Protein AF-A0A830BYK0-F1 (afdb_monomer)

Structure (mmCIF, N/CA/C/O backbone):
data_AF-A0A830BYK0-F1
#
_entry.id   AF-A0A830BYK0-F1
#
loop_
_atom_site.group_PDB
_atom_site.id
_atom_site.type_symbol
_atom_site.label_atom_id
_atom_site.label_alt_id
_atom_site.label_comp_id
_atom_site.label_asym_id
_atom_site.label_entity_id
_atom_site.label_seq_id
_atom_site.pdbx_PDB_ins_code
_atom_site.Cartn_x
_atom_site.Cartn_y
_atom_site.Cartn_z
_atom_site.occupancy
_atom_site.B_iso_or_equiv
_atom_site.auth_seq_id
_atom_site.auth_comp_id
_atom_site.auth_asym_id
_atom_site.auth_atom_id
_atom_site.pdbx_PDB_model_num
ATOM 1 N N . MET A 1 1 ? 17.619 -19.691 3.955 1.00 65.94 1 MET A N 1
ATOM 2 C CA . MET A 1 1 ? 16.401 -18.859 3.915 1.00 65.94 1 MET A CA 1
ATOM 3 C C . MET A 1 1 ? 15.252 -19.774 3.534 1.00 65.94 1 MET A C 1
ATOM 5 O O . MET A 1 1 ? 15.306 -20.349 2.455 1.00 65.94 1 MET A O 1
ATOM 9 N N . HIS A 1 2 ? 14.310 -20.009 4.447 1.00 82.69 2 HIS A N 1
ATOM 10 C CA . HIS A 1 2 ? 13.092 -20.770 4.160 1.00 82.69 2 HIS A CA 1
ATOM 11 C C . HIS A 1 2 ? 12.061 -19.815 3.551 1.00 82.69 2 HIS A C 1
ATOM 13 O O . HIS A 1 2 ? 11.886 -18.712 4.069 1.00 82.69 2 HIS A O 1
ATOM 19 N N . LEU A 1 3 ? 11.445 -20.199 2.437 1.00 88.25 3 LEU A N 1
ATOM 20 C CA . LEU A 1 3 ? 10.372 -19.433 1.811 1.00 88.25 3 LEU A CA 1
ATOM 21 C C . LEU A 1 3 ? 9.078 -20.215 1.990 1.00 88.25 3 LEU A C 1
ATOM 23 O O . LEU A 1 3 ? 9.056 -21.416 1.713 1.00 88.25 3 LEU A O 1
ATOM 27 N N . ASP A 1 4 ? 8.023 -19.528 2.413 1.00 87.94 4 ASP A N 1
ATOM 28 C CA . ASP A 1 4 ? 6.710 -20.144 2.610 1.00 87.94 4 ASP A CA 1
ATOM 29 C C . ASP A 1 4 ? 5.999 -20.350 1.260 1.00 87.94 4 ASP A C 1
ATOM 31 O O . ASP A 1 4 ? 5.155 -21.233 1.106 1.00 87.94 4 ASP A O 1
ATOM 35 N N . GLU A 1 5 ? 6.379 -19.555 0.255 1.00 90.88 5 GLU A N 1
ATOM 36 C CA . GLU A 1 5 ? 5.832 -19.566 -1.101 1.00 90.88 5 GLU A CA 1
ATOM 37 C C . GLU A 1 5 ? 6.938 -19.337 -2.153 1.00 90.88 5 GLU A C 1
ATOM 39 O O . GLU A 1 5 ? 7.991 -18.773 -1.838 1.00 90.88 5 GLU A O 1
ATOM 44 N N . PRO A 1 6 ? 6.730 -19.739 -3.424 1.00 94.19 6 PRO A N 1
ATOM 45 C CA . PRO A 1 6 ? 7.635 -19.379 -4.513 1.00 94.19 6 PRO A CA 1
ATOM 46 C C . PRO A 1 6 ? 7.760 -17.860 -4.676 1.00 94.19 6 PRO A C 1
ATOM 48 O O . PRO A 1 6 ? 6.783 -17.127 -4.518 1.00 94.19 6 PRO A O 1
ATOM 51 N N . MET A 1 7 ? 8.948 -17.390 -5.064 1.00 95.94 7 MET A N 1
ATOM 52 C CA . MET A 1 7 ? 9.149 -15.977 -5.382 1.00 95.94 7 MET A CA 1
ATOM 53 C C . MET A 1 7 ? 8.275 -15.525 -6.547 1.00 95.94 7 MET A C 1
ATOM 55 O O . MET A 1 7 ? 8.182 -16.183 -7.585 1.00 95.94 7 MET A O 1
ATOM 59 N N . GLN A 1 8 ? 7.677 -14.356 -6.364 1.00 97.75 8 GLN A N 1
ATOM 60 C CA . GLN A 1 8 ? 7.047 -13.579 -7.416 1.00 97.75 8 GLN A CA 1
ATOM 61 C C . GLN A 1 8 ? 7.990 -12.466 -7.856 1.00 97.75 8 GLN A C 1
ATOM 63 O O . GLN A 1 8 ? 8.814 -12.005 -7.067 1.00 97.75 8 GLN A O 1
ATOM 68 N N . TYR A 1 9 ? 7.856 -12.021 -9.104 1.00 97.50 9 TYR A N 1
ATOM 69 C CA . TYR A 1 9 ? 8.780 -11.066 -9.704 1.00 97.50 9 TYR A CA 1
ATOM 70 C C . TYR A 1 9 ? 8.049 -9.926 -10.404 1.00 97.50 9 TYR A C 1
ATOM 72 O O . TYR A 1 9 ? 7.080 -10.148 -11.123 1.00 97.50 9 TYR A O 1
ATOM 80 N N . THR A 1 10 ? 8.567 -8.713 -10.250 1.00 97.44 10 THR A N 1
ATOM 81 C CA . THR A 1 10 ? 8.168 -7.534 -11.029 1.00 97.44 10 THR A CA 1
ATOM 82 C C . THR A 1 10 ? 9.399 -6.868 -11.629 1.00 97.44 10 THR A C 1
ATOM 84 O O . THR A 1 10 ? 10.502 -6.989 -11.098 1.00 97.44 10 THR A O 1
ATOM 87 N N . GLY A 1 11 ? 9.220 -6.128 -12.723 1.00 95.31 11 GLY A N 1
ATOM 88 C CA . GLY A 1 11 ? 10.279 -5.278 -13.261 1.00 95.31 11 GLY A CA 1
ATOM 89 C C . GLY A 1 11 ? 10.660 -4.170 -12.274 1.00 95.31 11 GLY A C 1
ATOM 90 O O . GLY A 1 11 ? 9.781 -3.492 -11.735 1.00 95.31 11 GLY A O 1
ATOM 91 N N . LEU A 1 12 ? 11.963 -3.983 -12.063 1.00 93.19 12 LEU A N 1
ATOM 92 C CA . LEU A 1 12 ? 12.526 -2.790 -11.438 1.00 93.19 12 LEU A CA 1
ATOM 93 C C . LEU A 1 12 ? 12.640 -1.689 -12.484 1.00 93.19 12 LEU A C 1
ATOM 95 O O . LEU A 1 12 ? 13.123 -1.915 -13.592 1.00 93.19 12 LEU A O 1
ATOM 99 N N . ILE A 1 13 ? 12.242 -0.480 -12.108 1.00 89.75 13 ILE A N 1
ATOM 100 C CA . ILE A 1 13 ? 12.380 0.713 -12.936 1.00 89.75 13 ILE A CA 1
ATOM 101 C C . ILE A 1 13 ? 13.720 1.377 -12.598 1.00 89.75 13 ILE A C 1
ATOM 103 O O . ILE A 1 13 ? 13.861 1.942 -11.507 1.00 89.75 13 ILE A O 1
ATOM 107 N N . PRO A 1 14 ? 14.723 1.325 -13.497 1.00 73.00 14 PRO A N 1
ATOM 108 C CA . PRO A 1 14 ? 16.030 1.904 -13.231 1.00 73.00 14 PRO A CA 1
ATOM 109 C C . PRO A 1 14 ? 15.912 3.423 -13.153 1.00 73.00 14 PRO A C 1
ATOM 111 O O . PRO A 1 14 ? 15.368 4.062 -14.056 1.00 73.00 14 PRO A O 1
ATOM 114 N N . ARG A 1 15 ? 16.459 4.021 -12.095 1.00 71.75 15 ARG A N 1
ATOM 115 C CA . ARG A 1 15 ? 16.527 5.476 -11.957 1.00 71.75 15 ARG A CA 1
ATOM 116 C C . ARG A 1 15 ? 17.940 6.003 -12.135 1.00 71.75 15 ARG A C 1
ATOM 118 O O . ARG A 1 15 ? 18.912 5.359 -11.754 1.00 71.75 15 ARG A O 1
ATOM 125 N N . VAL A 1 16 ? 18.033 7.211 -12.694 1.00 60.19 16 VAL A N 1
ATOM 126 C CA . VAL A 1 16 ? 19.302 7.900 -12.990 1.00 60.19 16 VAL A CA 1
ATOM 127 C C . VAL A 1 16 ? 20.134 8.134 -11.723 1.00 60.19 16 VAL A C 1
ATOM 129 O O . VAL A 1 16 ? 21.356 8.053 -11.776 1.00 60.19 16 VAL A O 1
ATOM 132 N N . ASP A 1 17 ? 19.486 8.370 -10.580 1.00 63.94 17 ASP A N 1
ATOM 133 C CA . ASP A 1 17 ? 20.141 8.550 -9.279 1.00 63.94 17 ASP A CA 1
ATOM 134 C C . ASP A 1 17 ? 20.415 7.230 -8.535 1.00 63.94 17 ASP A C 1
ATOM 136 O O . ASP A 1 17 ? 21.185 7.243 -7.581 1.00 63.94 17 ASP A O 1
ATOM 140 N N . LYS A 1 18 ? 19.835 6.095 -8.967 1.00 65.50 18 LYS A N 1
ATOM 141 C CA . LYS A 1 18 ? 19.964 4.747 -8.363 1.00 65.50 18 LYS A CA 1
ATOM 142 C C . LYS A 1 18 ? 19.720 4.674 -6.845 1.00 65.50 18 LYS A C 1
ATOM 144 O O . LYS A 1 18 ? 20.100 3.695 -6.213 1.00 65.50 18 LYS A O 1
ATOM 149 N N . GLN A 1 19 ? 19.097 5.690 -6.251 1.00 71.81 19 GLN A N 1
ATOM 150 C CA . GLN A 1 19 ? 18.882 5.757 -4.801 1.00 71.81 19 GLN A CA 1
ATOM 151 C C . GLN A 1 19 ? 17.664 4.955 -4.342 1.00 71.81 19 GLN A C 1
ATOM 153 O O . GLN A 1 19 ? 17.577 4.602 -3.172 1.00 71.81 19 GLN A O 1
ATOM 158 N N . TYR A 1 20 ? 16.738 4.664 -5.257 1.00 81.19 20 TYR A N 1
ATOM 159 C CA . TYR A 1 20 ? 15.470 4.024 -4.940 1.00 81.19 20 TYR A CA 1
ATOM 160 C C . TYR A 1 20 ? 15.155 2.904 -5.927 1.00 81.19 20 TYR A C 1
ATOM 162 O O . TYR A 1 20 ? 15.458 3.007 -7.119 1.00 81.19 20 TYR A O 1
ATOM 170 N N . TYR A 1 21 ? 14.489 1.863 -5.431 1.00 90.06 21 TYR A N 1
ATOM 171 C CA . TYR A 1 21 ? 14.050 0.719 -6.225 1.00 90.06 21 TYR A CA 1
ATOM 172 C C . TYR A 1 21 ? 12.612 0.943 -6.686 1.00 90.06 21 TYR A C 1
ATOM 174 O O . TYR A 1 21 ? 11.663 0.745 -5.927 1.00 90.06 21 TYR A O 1
ATOM 182 N N . GLY A 1 22 ? 12.465 1.452 -7.910 1.00 93.69 22 GLY A N 1
ATOM 183 C CA . GLY A 1 22 ? 11.167 1.782 -8.491 1.00 93.69 22 GLY A CA 1
ATOM 184 C C . GLY A 1 22 ? 10.408 0.543 -8.956 1.00 93.69 22 GLY A C 1
ATOM 185 O O . GLY A 1 22 ? 10.988 -0.341 -9.581 1.00 93.69 22 GLY A O 1
ATOM 186 N N . VAL A 1 23 ? 9.106 0.515 -8.700 1.00 95.19 23 VAL A N 1
ATOM 187 C CA . VAL A 1 23 ? 8.150 -0.473 -9.207 1.00 95.19 23 VAL A CA 1
ATOM 188 C C . VAL A 1 23 ? 6.875 0.231 -9.674 1.00 95.19 23 VAL A C 1
ATOM 190 O O . VAL A 1 23 ? 6.553 1.333 -9.226 1.00 95.19 23 VAL A O 1
ATOM 193 N N . ASN A 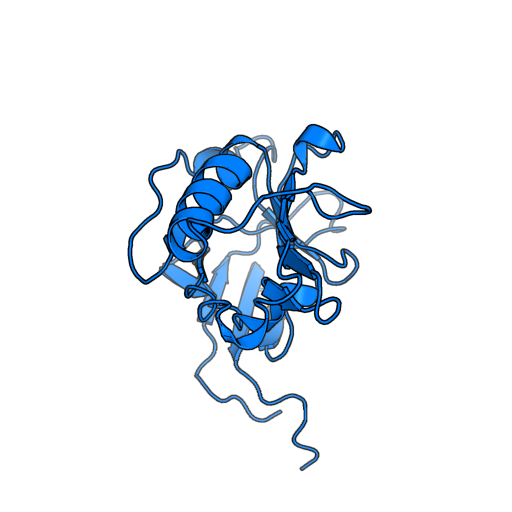1 24 ? 6.131 -0.422 -10.563 1.00 95.69 24 ASN A N 1
ATOM 194 C CA . ASN A 1 24 ? 4.807 0.025 -10.992 1.00 95.69 24 ASN A CA 1
ATOM 195 C C . ASN A 1 24 ? 3.735 -0.803 -10.283 1.00 95.69 24 ASN A C 1
ATOM 197 O O . ASN A 1 24 ? 3.806 -2.032 -10.312 1.00 95.69 24 ASN A O 1
ATOM 201 N N . ILE A 1 25 ? 2.736 -0.144 -9.692 1.00 97.38 25 ILE A N 1
ATOM 202 C CA . ILE A 1 25 ? 1.559 -0.802 -9.103 1.00 97.38 25 ILE A CA 1
ATOM 203 C C . ILE A 1 25 ? 0.372 -0.600 -10.047 1.00 97.38 25 ILE A C 1
ATOM 205 O O . ILE A 1 25 ? -0.068 0.523 -10.267 1.00 97.38 25 ILE A O 1
ATOM 209 N N . THR A 1 26 ? -0.172 -1.695 -10.570 1.00 97.19 26 THR A N 1
ATOM 210 C CA . THR A 1 26 ? -1.256 -1.733 -11.571 1.00 97.19 26 THR A CA 1
ATOM 211 C C . THR A 1 26 ? -2.624 -2.062 -10.959 1.00 97.19 26 THR A C 1
ATOM 213 O O . THR A 1 26 ? -3.666 -2.065 -11.631 1.00 97.19 26 THR A O 1
ATOM 216 N N . GLY A 1 27 ? -2.667 -2.332 -9.654 1.00 97.88 27 GLY A N 1
ATOM 217 C CA . GLY A 1 27 ? -3.913 -2.536 -8.931 1.00 97.88 27 GLY A CA 1
ATOM 218 C C . GLY A 1 27 ? -3.719 -2.662 -7.430 1.00 97.88 27 GLY A C 1
ATOM 219 O O . GLY A 1 27 ? -2.647 -3.020 -6.954 1.00 97.88 27 GLY A O 1
ATOM 220 N N . VAL A 1 28 ? -4.789 -2.393 -6.687 1.00 98.56 28 VAL A N 1
ATOM 221 C CA . VAL A 1 28 ? -4.862 -2.651 -5.248 1.00 98.56 28 VAL A CA 1
ATOM 222 C C . VAL A 1 28 ? -6.180 -3.343 -4.940 1.00 98.56 28 VAL A C 1
ATOM 224 O O . VAL A 1 28 ? -7.208 -3.013 -5.533 1.00 98.56 28 VAL A O 1
ATOM 227 N N . TYR A 1 29 ? -6.143 -4.323 -4.043 1.00 98.69 29 TYR A N 1
ATOM 228 C CA . TYR A 1 29 ? -7.312 -5.071 -3.597 1.00 98.69 29 TYR A CA 1
ATOM 229 C C . TYR A 1 29 ? -7.449 -4.966 -2.082 1.00 98.69 29 TYR A C 1
ATOM 231 O O . TYR A 1 29 ? -6.459 -5.047 -1.357 1.00 98.69 29 TYR A O 1
ATOM 239 N N . VAL A 1 30 ? -8.688 -4.822 -1.617 1.00 98.56 30 VAL A N 1
ATOM 240 C CA . VAL A 1 30 ? -9.058 -4.888 -0.200 1.00 98.56 30 VAL A CA 1
ATOM 241 C C . VAL A 1 30 ? -10.122 -5.973 -0.046 1.00 98.56 30 VAL A C 1
ATOM 243 O O . VAL A 1 30 ? -11.148 -5.933 -0.722 1.00 98.56 30 VAL A O 1
ATOM 246 N N . ASN A 1 31 ? -9.860 -6.983 0.791 1.00 96.81 31 ASN A N 1
ATOM 247 C CA . ASN A 1 31 ? -10.695 -8.187 0.938 1.00 96.81 31 ASN A CA 1
ATOM 248 C C . ASN A 1 31 ? -11.070 -8.838 -0.409 1.00 96.81 31 ASN A C 1
ATOM 250 O O . ASN A 1 31 ? -12.218 -9.208 -0.646 1.00 96.81 31 ASN A O 1
ATOM 254 N N . GLY A 1 32 ? -10.102 -8.939 -1.325 1.00 97.44 32 GLY A N 1
ATOM 255 C CA . GLY A 1 32 ? -10.304 -9.534 -2.651 1.00 97.44 32 GLY A CA 1
ATOM 256 C C . GLY A 1 32 ? -11.112 -8.676 -3.633 1.00 97.44 32 GLY A C 1
ATOM 257 O O . GLY A 1 32 ? -11.264 -9.066 -4.787 1.00 97.44 32 GLY A O 1
ATOM 258 N N . THR A 1 33 ? -11.582 -7.493 -3.228 1.00 98.31 33 THR A N 1
ATOM 259 C CA . THR A 1 33 ? -12.263 -6.540 -4.1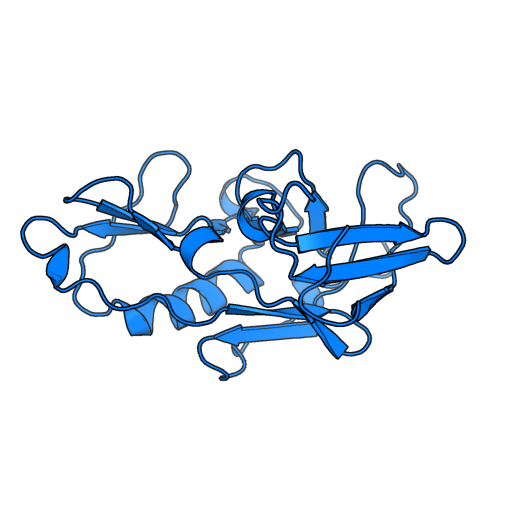16 1.00 98.31 33 THR A CA 1
ATOM 260 C C . THR A 1 33 ? -11.263 -5.519 -4.637 1.00 98.31 33 THR A C 1
ATOM 262 O O . THR A 1 33 ? -10.540 -4.906 -3.851 1.00 98.31 33 THR A O 1
ATOM 265 N N . ARG A 1 34 ? -11.208 -5.326 -5.960 1.00 98.25 34 ARG A N 1
ATOM 266 C CA . ARG A 1 34 ? -10.340 -4.310 -6.569 1.00 98.25 34 ARG A CA 1
ATOM 267 C C . ARG A 1 34 ? -10.817 -2.921 -6.149 1.00 98.25 34 ARG A C 1
ATOM 269 O O . ARG A 1 34 ? -11.992 -2.601 -6.304 1.00 98.25 34 ARG A O 1
ATOM 276 N N . VAL A 1 35 ? -9.903 -2.107 -5.637 1.00 98.38 35 VAL A N 1
ATOM 277 C CA . VAL A 1 35 ? -10.166 -0.708 -5.300 1.00 98.38 35 VAL A CA 1
ATOM 278 C C . VAL A 1 35 ? -10.318 0.088 -6.597 1.00 98.38 35 VAL A C 1
ATOM 280 O O . VAL A 1 35 ? -9.466 -0.003 -7.483 1.00 98.38 35 VAL A O 1
ATOM 283 N N . ASP A 1 36 ? -11.402 0.854 -6.714 1.00 96.50 36 ASP A N 1
ATOM 284 C CA . ASP A 1 36 ? -11.641 1.730 -7.862 1.00 96.50 36 ASP A CA 1
ATOM 285 C C . ASP A 1 36 ? -10.789 3.003 -7.746 1.00 96.50 36 ASP A C 1
ATOM 287 O O . ASP A 1 36 ? -11.032 3.857 -6.890 1.00 96.50 36 ASP A O 1
ATOM 291 N N . MET A 1 37 ? -9.733 3.087 -8.559 1.00 94.81 37 MET A N 1
ATOM 292 C CA . MET A 1 37 ? -8.814 4.224 -8.616 1.00 94.81 37 MET A CA 1
ATOM 293 C C . MET A 1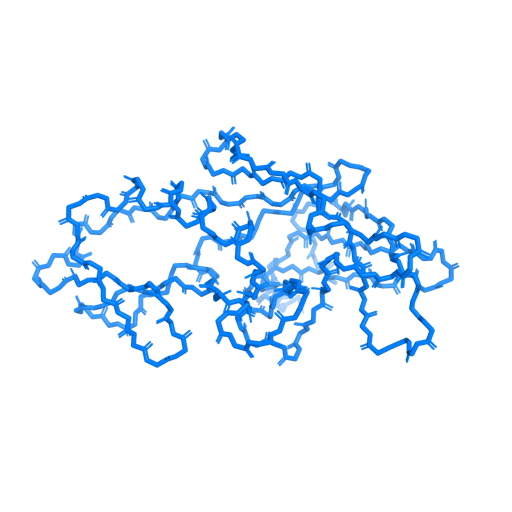 37 ? -8.027 4.252 -9.932 1.00 94.81 37 MET A C 1
ATOM 295 O O . MET A 1 37 ? -7.819 3.215 -10.567 1.00 94.81 37 MET A O 1
ATOM 299 N N . ASP A 1 38 ? -7.530 5.434 -10.309 1.00 92.44 38 ASP A N 1
ATOM 300 C CA . ASP A 1 38 ? -6.578 5.583 -11.414 1.00 92.44 38 ASP A CA 1
ATOM 301 C C . ASP A 1 38 ? -5.160 5.221 -10.943 1.00 92.44 38 ASP A C 1
ATOM 303 O O . ASP A 1 38 ? -4.536 5.949 -10.165 1.00 92.44 38 ASP A O 1
ATOM 307 N N . THR A 1 39 ? -4.642 4.086 -11.416 1.00 93.06 39 THR A N 1
ATOM 308 C CA . THR A 1 39 ? -3.317 3.576 -11.032 1.00 93.06 39 THR A CA 1
ATOM 309 C C . THR A 1 39 ? -2.169 4.329 -11.681 1.00 93.06 39 THR A C 1
ATOM 311 O O . THR A 1 39 ? -1.038 4.163 -11.240 1.00 93.06 39 THR A O 1
ATOM 314 N N . LYS A 1 40 ? -2.426 5.232 -12.640 1.00 92.75 40 LYS A N 1
ATOM 315 C CA . LYS A 1 40 ? -1.370 6.015 -13.304 1.00 92.75 40 LYS A CA 1
ATOM 316 C C . LYS A 1 40 ? -0.478 6.778 -12.330 1.00 92.75 40 LYS A C 1
ATOM 318 O O . LYS A 1 40 ? 0.699 6.963 -12.602 1.00 92.75 40 LYS A O 1
ATOM 323 N N . ALA A 1 41 ? -1.014 7.216 -11.189 1.00 90.00 41 ALA A N 1
ATOM 324 C CA . ALA A 1 41 ? -0.226 7.904 -10.165 1.00 90.00 41 ALA A CA 1
ATOM 325 C C . ALA A 1 41 ? 0.775 6.981 -9.435 1.00 90.00 41 ALA A C 1
ATOM 327 O O . ALA A 1 41 ? 1.695 7.474 -8.784 1.00 90.00 41 ALA A O 1
ATOM 328 N N . LEU A 1 42 ? 0.594 5.661 -9.538 1.00 94.94 42 LEU A N 1
ATOM 329 C CA . LEU A 1 42 ? 1.459 4.613 -8.989 1.00 94.94 42 LEU A CA 1
ATOM 330 C C . LEU A 1 42 ? 2.337 3.942 -10.056 1.00 94.94 42 LEU A C 1
ATOM 332 O O . LEU A 1 42 ? 3.014 2.951 -9.771 1.00 94.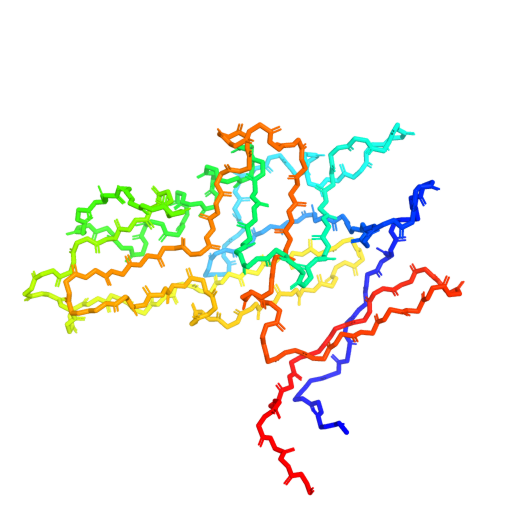94 42 LEU A O 1
ATOM 336 N N . GLU A 1 43 ? 2.338 4.478 -11.273 1.00 93.94 43 GLU A N 1
ATOM 337 C CA . GLU A 1 43 ? 3.153 4.018 -12.391 1.00 93.94 43 GLU A CA 1
ATOM 338 C C . GLU A 1 43 ? 4.109 5.140 -12.804 1.00 93.94 43 GLU A C 1
ATOM 340 O O . GLU A 1 43 ? 3.754 6.321 -12.762 1.00 93.94 43 GLU A O 1
ATOM 345 N N . PHE A 1 44 ? 5.344 4.792 -13.158 1.00 91.06 44 PHE A N 1
ATOM 346 C CA . PHE A 1 44 ? 6.303 5.772 -13.655 1.00 91.06 44 PHE A CA 1
ATOM 347 C C . PHE A 1 44 ? 5.946 6.196 -15.082 1.00 91.06 44 PHE A C 1
ATOM 349 O O . PHE A 1 44 ? 5.809 5.358 -15.976 1.00 91.06 44 PHE A O 1
ATOM 356 N N . ASP A 1 45 ? 5.842 7.506 -15.310 1.00 88.00 45 ASP A N 1
ATOM 357 C CA . ASP A 1 45 ? 5.723 8.064 -16.656 1.00 88.00 45 ASP A CA 1
ATOM 358 C C . ASP A 1 45 ? 7.077 8.077 -17.397 1.00 88.00 45 ASP A C 1
ATOM 360 O O . ASP A 1 45 ? 8.138 7.784 -16.839 1.00 88.00 45 ASP A O 1
ATOM 364 N N . SER A 1 46 ? 7.068 8.470 -18.674 1.00 85.56 46 SER A N 1
ATOM 365 C CA . SER A 1 46 ? 8.284 8.557 -19.501 1.00 85.56 46 SER A CA 1
ATOM 366 C C . SER A 1 46 ? 9.316 9.584 -19.015 1.00 85.56 46 SER A C 1
ATOM 368 O O . SER A 1 46 ? 10.447 9.594 -19.499 1.00 85.56 46 SER A O 1
ATOM 370 N N . LYS A 1 47 ? 8.942 10.456 -18.074 1.00 84.38 47 LYS A N 1
ATOM 371 C CA . LYS A 1 47 ? 9.812 11.447 -17.431 1.00 84.38 47 LYS A CA 1
ATOM 372 C C . LYS A 1 47 ? 10.265 10.993 -16.036 1.00 84.38 47 LYS A C 1
ATOM 374 O O . LYS A 1 47 ? 10.989 11.737 -15.378 1.00 84.38 47 LYS A O 1
ATOM 379 N N . GLY A 1 48 ? 9.860 9.802 -15.587 1.00 82.56 48 GLY A N 1
ATOM 380 C CA . GLY A 1 48 ? 10.173 9.257 -14.268 1.00 82.56 48 GLY A CA 1
ATOM 381 C C . GLY A 1 48 ? 9.358 9.865 -13.122 1.00 82.56 48 GLY A C 1
ATOM 382 O O . GLY A 1 48 ? 9.774 9.751 -11.969 1.00 82.56 48 GLY A O 1
ATOM 383 N N . ASN A 1 49 ? 8.227 10.521 -13.405 1.00 84.44 49 ASN A N 1
ATOM 384 C CA . ASN A 1 49 ? 7.295 10.980 -12.371 1.00 84.44 49 ASN A CA 1
ATOM 385 C C . ASN A 1 49 ? 6.319 9.868 -11.981 1.00 84.44 49 ASN A C 1
ATOM 387 O O . ASN A 1 49 ? 6.023 8.992 -12.787 1.00 84.44 49 ASN A O 1
ATOM 391 N N . GLY A 1 50 ? 5.751 9.970 -10.779 1.00 86.69 50 GLY A N 1
ATOM 392 C CA . GLY A 1 50 ? 4.797 8.991 -10.262 1.00 86.69 50 GLY A CA 1
ATOM 393 C C . GLY A 1 50 ? 5.506 7.766 -9.698 1.00 86.69 50 GLY A C 1
ATOM 394 O O . GLY A 1 50 ? 6.555 7.897 -9.061 1.00 86.69 50 GLY A O 1
ATOM 395 N N . GLY A 1 51 ? 4.915 6.597 -9.932 1.00 87.50 51 GLY A N 1
ATOM 396 C CA . GLY A 1 51 ? 5.461 5.321 -9.491 1.00 87.50 51 GLY A CA 1
ATOM 397 C C . GLY A 1 51 ? 5.381 5.069 -7.986 1.00 87.50 51 GLY A C 1
ATOM 398 O O . GLY A 1 51 ? 4.876 5.875 -7.190 1.00 87.50 51 GLY A O 1
ATOM 399 N N . ALA A 1 52 ? 5.914 3.915 -7.599 1.00 94.62 52 ALA A N 1
ATOM 400 C CA . ALA A 1 52 ? 6.155 3.559 -6.213 1.00 94.62 52 ALA A CA 1
ATOM 401 C C . ALA A 1 52 ? 7.601 3.095 -6.021 1.00 94.62 52 ALA A C 1
ATOM 403 O O . ALA A 1 52 ? 8.203 2.506 -6.917 1.00 94.62 52 ALA A O 1
ATOM 404 N N . PHE A 1 53 ? 8.155 3.341 -4.841 1.00 94.69 53 PHE A N 1
ATOM 405 C CA . PHE A 1 53 ? 9.458 2.821 -4.440 1.00 94.69 53 PHE A CA 1
ATOM 406 C C . PHE A 1 53 ? 9.309 1.749 -3.369 1.00 94.69 53 PHE A C 1
ATOM 408 O O . PHE A 1 53 ? 8.422 1.840 -2.524 1.00 94.69 53 PHE A O 1
ATOM 415 N N . VAL A 1 54 ? 10.192 0.758 -3.372 1.00 94.81 54 VAL A N 1
ATOM 416 C CA . VAL A 1 54 ? 10.379 -0.144 -2.231 1.00 94.81 54 VAL A CA 1
ATOM 417 C C . VAL A 1 54 ? 11.567 0.372 -1.429 1.00 94.81 54 VAL A C 1
ATOM 419 O O . VAL A 1 54 ? 12.678 0.452 -1.952 1.00 94.81 54 VAL A O 1
ATOM 422 N N . ASP A 1 55 ? 11.320 0.779 -0.185 1.00 93.38 55 ASP A N 1
ATOM 423 C CA . ASP A 1 55 ? 12.314 1.454 0.654 1.00 93.38 55 ASP A CA 1
ATOM 424 C C . ASP A 1 55 ? 12.213 0.974 2.105 1.00 93.38 55 ASP A C 1
ATOM 426 O O . ASP A 1 55 ? 11.252 1.270 2.816 1.00 93.38 55 ASP A O 1
ATOM 430 N N . SER A 1 56 ? 13.211 0.214 2.554 1.00 90.81 56 SER A N 1
ATOM 431 C CA . SER A 1 56 ? 13.304 -0.258 3.938 1.00 90.81 56 SER A CA 1
ATOM 432 C C . SER A 1 56 ? 13.707 0.843 4.931 1.00 90.81 56 SER A C 1
ATOM 434 O O . SER A 1 56 ? 13.631 0.629 6.139 1.00 90.81 56 SER A O 1
ATOM 436 N N . GLY A 1 57 ? 14.160 2.009 4.453 1.00 91.31 57 GLY A N 1
ATOM 437 C CA . GLY A 1 57 ? 14.460 3.187 5.272 1.00 91.31 57 GLY A CA 1
ATOM 438 C C . GLY A 1 57 ? 13.215 3.990 5.661 1.00 91.31 57 GLY A C 1
ATOM 439 O O . GLY A 1 57 ? 13.232 4.713 6.659 1.00 91.31 57 GLY A O 1
ATOM 440 N N . ALA A 1 58 ? 12.112 3.832 4.925 1.00 92.56 58 ALA A N 1
ATOM 441 C CA . ALA A 1 58 ? 10.817 4.401 5.274 1.00 92.56 58 ALA A CA 1
ATOM 442 C C . ALA A 1 58 ? 10.078 3.469 6.244 1.00 92.56 58 ALA A C 1
ATOM 444 O O . ALA A 1 58 ? 9.756 2.338 5.896 1.00 92.56 58 ALA A O 1
ATOM 445 N N . TRP A 1 59 ? 9.770 3.935 7.460 1.00 93.00 59 TRP A N 1
ATOM 446 C CA . TRP A 1 59 ? 9.074 3.108 8.455 1.00 93.00 59 TRP A CA 1
ATOM 447 C C . TRP A 1 59 ? 7.684 2.648 7.968 1.00 93.00 59 TRP A C 1
ATOM 449 O O . TRP A 1 59 ? 7.417 1.450 7.900 1.00 93.00 59 TRP A O 1
ATOM 459 N N . GLY A 1 60 ? 6.812 3.590 7.594 1.00 94.56 60 GLY A N 1
ATOM 460 C CA . GLY A 1 60 ? 5.454 3.322 7.102 1.00 94.56 60 GLY A CA 1
ATOM 461 C C . GLY A 1 60 ? 5.353 3.333 5.577 1.00 94.56 60 GLY A C 1
ATOM 462 O O . GLY A 1 60 ? 6.294 3.711 4.883 1.00 94.56 60 GLY A O 1
ATOM 463 N N . THR A 1 61 ? 4.191 2.950 5.047 1.00 97.81 61 THR A N 1
ATOM 464 C CA . THR A 1 61 ? 3.919 3.045 3.604 1.00 97.81 61 THR A CA 1
ATOM 465 C C . THR A 1 61 ? 3.277 4.381 3.273 1.00 97.81 61 THR A C 1
ATOM 467 O O . THR A 1 61 ? 2.238 4.735 3.825 1.00 97.81 61 THR A O 1
ATOM 470 N N . TYR A 1 62 ? 3.894 5.121 2.359 1.00 97.44 62 TYR A N 1
ATOM 471 C CA . TYR A 1 62 ? 3.462 6.446 1.934 1.00 97.44 62 TYR A CA 1
ATOM 472 C C . TYR A 1 62 ? 2.766 6.322 0.586 1.00 97.44 62 TYR A C 1
ATOM 474 O O . TYR A 1 62 ? 3.323 5.771 -0.355 1.00 97.44 62 TYR A O 1
ATOM 482 N N . LEU A 1 63 ? 1.546 6.826 0.473 1.00 97.75 63 LEU A N 1
ATOM 483 C CA . LEU A 1 63 ? 0.757 6.758 -0.751 1.00 97.75 63 LEU A CA 1
ATOM 484 C C . LEU A 1 63 ? 0.410 8.172 -1.195 1.00 97.75 63 LEU A C 1
ATOM 486 O O . LEU A 1 63 ? -0.037 8.992 -0.389 1.00 97.75 63 LEU A O 1
ATOM 490 N N . VAL A 1 64 ? 0.605 8.467 -2.479 1.00 96.94 64 VAL A N 1
ATOM 491 C CA . VAL A 1 64 ? 0.102 9.716 -3.071 1.00 96.94 64 VAL A CA 1
ATOM 492 C C . VAL A 1 64 ? -1.413 9.797 -2.908 1.00 96.94 64 VAL A C 1
ATOM 494 O O . VAL A 1 64 ? -2.090 8.770 -2.907 1.00 96.94 64 VAL A O 1
ATOM 497 N N . ASP A 1 65 ? -1.957 11.009 -2.783 1.00 96.19 65 ASP A N 1
ATOM 498 C CA . ASP A 1 65 ? -3.366 11.237 -2.421 1.00 96.19 65 ASP A CA 1
ATOM 499 C C . ASP A 1 65 ? -4.359 10.446 -3.297 1.00 96.19 65 ASP A C 1
ATOM 501 O O . ASP A 1 65 ? -5.317 9.869 -2.780 1.00 96.19 65 ASP A O 1
ATOM 505 N N . ALA A 1 66 ? -4.060 10.338 -4.599 1.00 95.69 66 ALA A N 1
ATOM 506 C CA . ALA A 1 66 ? -4.845 9.598 -5.589 1.00 95.69 66 ALA A CA 1
ATOM 507 C C . ALA A 1 66 ? -4.994 8.096 -5.279 1.00 95.69 66 ALA A C 1
ATOM 509 O O . ALA A 1 66 ? -6.014 7.510 -5.624 1.00 95.69 66 ALA A O 1
ATOM 510 N N . ALA A 1 67 ? -4.013 7.484 -4.610 1.00 97.50 67 ALA A N 1
ATOM 511 C CA . ALA A 1 67 ? -4.079 6.099 -4.148 1.00 97.50 67 ALA A CA 1
ATOM 512 C C . ALA A 1 67 ? -4.475 6.011 -2.669 1.00 97.50 67 ALA A C 1
ATOM 514 O O . ALA A 1 67 ? -5.270 5.159 -2.280 1.00 97.50 67 ALA A O 1
ATOM 515 N N . TYR A 1 68 ? -3.961 6.924 -1.842 1.00 97.94 68 TYR A N 1
ATOM 516 C CA . TYR A 1 68 ? -4.213 6.962 -0.407 1.00 97.94 68 TYR A CA 1
ATOM 517 C C . TYR A 1 68 ? -5.711 6.992 -0.093 1.00 97.94 68 TYR A C 1
ATOM 519 O O . TYR A 1 68 ? -6.211 6.126 0.622 1.00 97.94 68 TYR A O 1
ATOM 527 N N . ARG A 1 69 ? -6.450 7.960 -0.649 1.00 97.44 69 ARG A N 1
ATOM 528 C CA . ARG A 1 69 ? -7.873 8.145 -0.332 1.00 97.44 69 ARG A CA 1
ATOM 529 C C . ARG A 1 69 ? -8.739 6.924 -0.653 1.00 97.44 69 ARG A C 1
ATOM 531 O O . ARG A 1 69 ? -9.447 6.484 0.254 1.00 97.44 69 ARG A O 1
ATOM 538 N N . PRO A 1 70 ? -8.716 6.355 -1.875 1.00 98.31 70 PRO A N 1
ATOM 539 C CA . PRO A 1 70 ? -9.569 5.212 -2.193 1.00 98.31 70 PRO A CA 1
ATOM 540 C C . PRO A 1 70 ? -9.179 3.952 -1.408 1.00 98.31 70 PRO A C 1
ATOM 542 O O . PRO A 1 70 ? -10.066 3.240 -0.939 1.00 98.31 70 PRO A O 1
ATOM 545 N N . ILE A 1 71 ? -7.884 3.709 -1.171 1.00 98.38 71 ILE A N 1
ATOM 546 C CA . ILE A 1 71 ? -7.421 2.560 -0.373 1.00 98.38 71 ILE A CA 1
ATOM 547 C C . ILE A 1 71 ? -7.896 2.681 1.079 1.00 98.38 71 ILE A C 1
ATOM 549 O O . ILE A 1 71 ? -8.468 1.740 1.627 1.00 98.38 71 ILE A O 1
ATOM 553 N N . ILE A 1 72 ? -7.717 3.851 1.695 1.00 98.06 72 ILE A N 1
ATOM 554 C CA . ILE A 1 72 ? -8.162 4.110 3.070 1.00 98.06 72 ILE A CA 1
ATOM 555 C C . ILE A 1 72 ? -9.680 4.035 3.171 1.00 98.06 72 ILE A C 1
ATOM 557 O O . ILE A 1 72 ? -10.198 3.453 4.121 1.00 98.06 72 ILE A O 1
ATOM 561 N N . SER A 1 73 ? -10.404 4.562 2.181 1.00 98.00 73 SER A N 1
ATOM 562 C CA . SER A 1 73 ? -11.860 4.447 2.140 1.00 98.00 73 SER A CA 1
ATOM 563 C C . SER A 1 73 ? -12.310 2.987 2.090 1.00 98.00 73 SER A C 1
ATOM 565 O O . SER A 1 73 ? -13.236 2.629 2.811 1.00 98.00 73 SER A O 1
ATOM 567 N N . ALA A 1 74 ? -11.665 2.147 1.275 1.00 98.38 74 ALA A N 1
ATOM 568 C CA . ALA A 1 74 ? -11.982 0.723 1.180 1.00 98.38 74 ALA A CA 1
ATOM 569 C C . ALA A 1 74 ? -11.663 -0.034 2.482 1.00 98.38 74 ALA A C 1
ATOM 571 O O . ALA A 1 74 ? -12.454 -0.867 2.921 1.00 98.38 74 ALA A O 1
ATOM 572 N N . ILE A 1 75 ? -10.543 0.284 3.139 1.00 98.12 75 ILE A N 1
ATOM 573 C CA . ILE A 1 75 ? -10.175 -0.299 4.440 1.00 98.12 75 ILE A CA 1
ATOM 574 C C . ILE A 1 75 ? -11.172 0.122 5.531 1.00 98.12 75 ILE A C 1
ATOM 576 O O . ILE A 1 75 ? -11.648 -0.729 6.285 1.00 98.12 75 ILE A O 1
ATOM 580 N N . ASN A 1 76 ? -11.541 1.407 5.583 1.00 97.19 76 ASN A N 1
ATOM 581 C CA . ASN A 1 76 ? -12.427 1.980 6.603 1.00 97.19 76 ASN A CA 1
ATOM 582 C C . ASN A 1 76 ? -13.814 1.338 6.650 1.00 97.19 76 ASN A C 1
ATOM 584 O O . ASN A 1 76 ? -14.428 1.330 7.714 1.00 97.19 76 ASN A O 1
ATOM 588 N N . VAL A 1 77 ? -14.297 0.759 5.546 1.00 97.31 77 VAL A N 1
ATOM 589 C CA . VAL A 1 77 ? -15.557 -0.004 5.538 1.00 97.31 77 VAL A CA 1
ATOM 590 C C . VAL A 1 77 ? -15.532 -1.127 6.580 1.00 97.31 77 VAL A C 1
ATOM 592 O O . VAL A 1 77 ? -16.537 -1.370 7.242 1.00 97.31 77 VAL A O 1
ATOM 595 N N . THR A 1 78 ? -14.377 -1.771 6.781 1.00 97.06 78 THR A N 1
ATOM 596 C CA . THR A 1 78 ? -14.216 -2.862 7.760 1.00 97.06 78 THR A CA 1
ATOM 597 C C . THR A 1 78 ? -14.346 -2.371 9.202 1.00 97.06 78 THR A C 1
ATOM 599 O O . THR A 1 78 ? -14.792 -3.117 10.066 1.00 97.06 78 THR A O 1
ATOM 602 N N . PHE A 1 79 ? -13.988 -1.113 9.459 1.00 96.69 79 PHE A N 1
ATOM 603 C CA . PHE A 1 79 ? -13.946 -0.508 10.793 1.00 96.69 79 PHE A CA 1
ATOM 604 C C . PHE A 1 79 ? -15.071 0.510 11.013 1.00 96.69 79 PHE A C 1
ATOM 606 O O . PHE A 1 79 ? -14.972 1.393 11.869 1.00 96.69 79 PHE A O 1
ATOM 613 N N . ALA A 1 80 ? -16.149 0.402 10.234 1.00 94.62 80 ALA A N 1
ATOM 614 C CA . ALA A 1 80 ? -17.317 1.252 10.383 1.00 94.62 80 ALA A CA 1
ATOM 615 C C . ALA A 1 80 ? -17.856 1.186 11.826 1.00 94.62 80 ALA A C 1
ATOM 617 O O . ALA A 1 80 ? -18.014 0.112 12.403 1.00 94.62 80 ALA A O 1
ATOM 618 N N . GLY A 1 81 ? -18.136 2.351 12.415 1.00 94.44 81 GLY A N 1
ATOM 619 C CA . GLY A 1 81 ? -18.618 2.461 13.797 1.00 94.44 81 GLY A CA 1
ATOM 620 C C . GLY A 1 81 ? -17.530 2.669 14.857 1.00 94.44 81 GLY A C 1
ATOM 621 O O . GLY A 1 81 ? -17.859 2.754 16.044 1.00 94.44 81 GLY A O 1
ATOM 622 N N . PHE A 1 82 ? -16.262 2.784 14.457 1.00 97.31 82 PHE A N 1
ATOM 623 C CA . PHE A 1 82 ? -15.202 3.347 15.293 1.00 97.31 82 PHE A CA 1
ATOM 624 C C . PHE A 1 82 ? -14.931 4.799 14.885 1.00 97.31 82 PHE A C 1
ATOM 626 O O . PHE A 1 82 ? -14.880 5.123 13.698 1.00 97.31 82 PHE A O 1
ATOM 633 N N . GLU A 1 83 ? -14.769 5.682 15.869 1.00 96.81 83 GLU A N 1
ATOM 634 C CA . GLU A 1 83 ? -14.400 7.077 15.626 1.00 96.81 83 GLU A CA 1
ATOM 635 C C . GLU A 1 83 ? -12.965 7.149 15.097 1.00 96.81 83 GLU A C 1
ATOM 637 O O . GLU A 1 83 ? -12.057 6.545 15.675 1.00 96.81 83 GLU A O 1
ATOM 642 N N . THR A 1 84 ? -12.760 7.897 14.012 1.00 96.88 84 THR A N 1
ATOM 643 C CA . THR A 1 84 ? -11.430 8.107 13.441 1.00 96.88 84 THR A CA 1
ATOM 644 C C . THR A 1 84 ? -10.777 9.371 13.984 1.00 96.88 84 THR A C 1
ATOM 646 O O . THR A 1 84 ? -11.358 10.451 13.895 1.00 96.88 84 THR A O 1
ATOM 649 N N . ILE A 1 85 ? -9.535 9.255 14.438 1.00 95.19 85 ILE A N 1
ATOM 650 C CA . ILE A 1 85 ? -8.676 10.359 14.878 1.00 95.19 85 ILE A CA 1
ATOM 651 C C . ILE A 1 85 ? -7.356 10.331 14.098 1.00 95.19 85 ILE A C 1
ATOM 653 O O . ILE A 1 85 ? -6.949 9.289 13.590 1.00 95.19 85 ILE A O 1
ATOM 657 N N . SER A 1 86 ? -6.666 11.466 14.002 1.00 94.12 86 SER A N 1
ATOM 658 C CA . SER A 1 86 ? -5.306 11.539 13.450 1.00 94.12 86 SER A CA 1
ATOM 659 C C . SER A 1 86 ? -4.336 11.938 14.557 1.00 94.12 86 SER A C 1
ATOM 661 O O . SER A 1 86 ? -4.627 12.844 15.338 1.00 94.12 86 SER A O 1
ATOM 663 N N . THR A 1 87 ? -3.197 11.249 14.650 1.00 92.00 87 THR A N 1
ATOM 664 C CA . THR A 1 87 ? -2.189 11.500 15.687 1.00 92.00 87 THR A CA 1
ATOM 665 C C . THR A 1 87 ? -0.798 11.055 15.241 1.00 92.00 87 THR A C 1
ATOM 667 O O . THR A 1 87 ? -0.638 10.032 14.574 1.00 92.00 87 THR A O 1
ATOM 670 N N . GLY A 1 88 ? 0.229 11.821 15.617 1.00 85.62 88 GLY A N 1
ATOM 671 C CA . GLY A 1 88 ? 1.620 11.527 15.266 1.00 85.62 88 GLY A CA 1
ATOM 672 C C . GLY A 1 88 ? 1.821 11.354 13.749 1.00 85.62 88 GLY A C 1
ATOM 673 O O . GLY A 1 88 ? 1.351 12.197 12.984 1.00 85.62 88 GLY A O 1
ATOM 674 N N . PRO A 1 89 ? 2.510 10.287 13.288 1.00 85.06 89 PRO A N 1
ATOM 675 C CA . PRO A 1 89 ? 2.678 10.021 11.858 1.00 85.06 89 PRO A CA 1
ATOM 676 C C . PRO A 1 89 ? 1.418 9.431 11.201 1.00 85.06 89 PRO A C 1
ATOM 678 O O . PRO A 1 89 ? 1.381 9.287 9.979 1.00 85.06 89 PRO A O 1
ATOM 681 N N . PHE A 1 90 ? 0.400 9.066 11.986 1.00 92.62 90 PHE A N 1
ATOM 682 C CA . PHE A 1 90 ? -0.785 8.367 11.513 1.00 92.62 90 P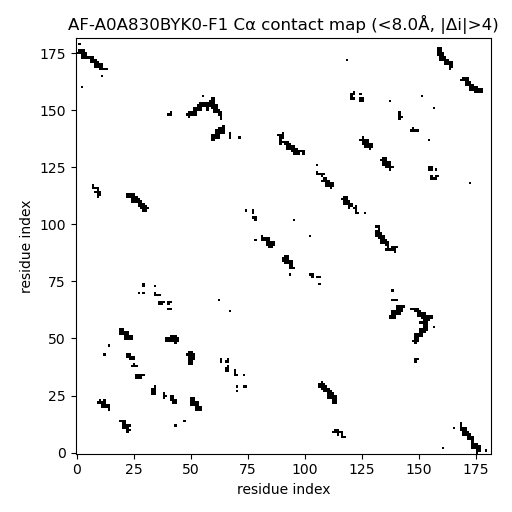HE A CA 1
ATOM 683 C C . PHE A 1 90 ? -1.875 9.337 11.066 1.00 92.62 90 PHE A C 1
ATOM 685 O O . PHE A 1 90 ? -2.387 10.168 11.825 1.00 92.62 90 PHE A O 1
ATOM 692 N N . ASN A 1 91 ? -2.302 9.173 9.820 1.00 95.06 91 ASN A N 1
ATOM 693 C CA . ASN A 1 91 ? -3.430 9.923 9.285 1.00 95.06 91 ASN A CA 1
ATOM 694 C C . ASN A 1 91 ? -4.787 9.334 9.703 1.00 95.06 91 ASN A C 1
ATOM 696 O O . ASN A 1 91 ? -5.755 10.082 9.783 1.00 95.06 91 ASN A O 1
ATOM 700 N N . VAL A 1 92 ? -4.857 8.025 9.978 1.00 97.31 92 VAL A N 1
ATOM 701 C CA . VAL A 1 92 ? -6.076 7.340 10.435 1.00 97.31 92 VAL A CA 1
ATOM 702 C C . VAL A 1 92 ? -5.748 6.415 11.599 1.00 97.31 92 VAL A C 1
ATOM 704 O O . VAL A 1 92 ? -4.993 5.454 11.454 1.00 97.31 92 VAL A O 1
ATOM 707 N N . CYS A 1 93 ? -6.368 6.696 12.736 1.00 98.06 93 CYS A N 1
ATOM 708 C CA . CYS A 1 93 ? -6.463 5.827 13.895 1.00 98.06 93 CYS A CA 1
ATOM 709 C C . CYS A 1 93 ? -7.922 5.691 14.310 1.00 98.06 93 CYS A C 1
ATOM 711 O O . CYS A 1 93 ? -8.714 6.595 14.082 1.00 98.06 93 CYS A O 1
ATOM 713 N N . TYR A 1 94 ? -8.263 4.582 14.943 1.00 98.12 94 TYR A N 1
ATOM 714 C CA . TYR A 1 94 ? -9.581 4.265 15.458 1.00 98.12 94 TYR A CA 1
ATOM 715 C C . TYR A 1 94 ? -9.535 4.315 16.980 1.00 98.12 94 TYR A C 1
ATOM 717 O O . TYR A 1 94 ? -8.668 3.688 17.595 1.00 98.12 94 TYR A O 1
ATOM 725 N N . ASN A 1 95 ? -10.471 5.045 17.580 1.00 97.56 95 ASN A N 1
ATOM 726 C CA . ASN A 1 95 ? -10.676 5.039 19.022 1.00 97.56 95 ASN A CA 1
ATOM 727 C C . ASN A 1 95 ? -11.327 3.712 19.433 1.00 97.56 95 ASN A C 1
ATOM 729 O O . ASN A 1 95 ? -12.499 3.471 19.143 1.00 97.56 95 ASN A O 1
ATOM 733 N N . THR A 1 96 ? -10.569 2.851 20.107 1.00 97.12 96 THR A N 1
ATOM 734 C CA . THR A 1 96 ? -11.005 1.531 20.586 1.00 97.12 96 THR A CA 1
ATOM 735 C C . THR A 1 96 ? -11.262 1.499 22.091 1.00 97.12 96 THR A C 1
ATOM 737 O O . THR A 1 96 ? -11.400 0.417 22.664 1.00 97.12 96 THR A O 1
ATOM 740 N N . THR A 1 97 ? -11.344 2.659 22.750 1.00 97.12 97 THR A N 1
ATOM 741 C CA . THR A 1 97 ? -11.569 2.763 24.201 1.00 97.12 97 THR A CA 1
ATOM 742 C C . THR A 1 97 ? -12.805 1.972 24.625 1.00 97.12 97 THR A C 1
ATOM 744 O O . THR A 1 97 ? -13.907 2.201 24.131 1.00 97.12 97 THR A O 1
ATOM 747 N N . GLY A 1 98 ? -12.617 1.008 25.531 1.00 96.19 98 GLY A N 1
ATOM 748 C CA . GLY A 1 98 ? -13.687 0.131 26.023 1.00 96.19 98 GLY A CA 1
ATOM 749 C C . GLY A 1 98 ? -14.227 -0.881 25.003 1.00 96.19 98 GLY A C 1
ATOM 750 O O . GLY A 1 98 ? -15.145 -1.624 25.332 1.00 96.19 98 GLY A O 1
ATOM 751 N N . ARG A 1 99 ? -13.673 -0.927 23.783 1.00 95.88 99 ARG A N 1
ATOM 752 C CA . ARG A 1 99 ? -14.151 -1.747 22.655 1.00 95.88 99 ARG A CA 1
ATOM 753 C C . ARG A 1 99 ? -13.022 -2.479 21.917 1.00 95.88 99 ARG A C 1
ATOM 755 O O . ARG A 1 99 ? -13.227 -2.983 20.819 1.00 95.88 99 ARG A O 1
ATOM 762 N N . ALA A 1 100 ? -11.826 -2.577 22.506 1.00 93.00 100 ALA A N 1
ATOM 763 C CA . ALA A 1 100 ? -10.672 -3.248 21.893 1.00 93.00 100 ALA A CA 1
ATOM 764 C C . ALA A 1 100 ? -10.957 -4.704 21.490 1.00 93.00 100 ALA A C 1
ATOM 766 O O . ALA A 1 100 ? -10.526 -5.145 20.430 1.00 93.00 100 ALA A O 1
ATOM 767 N N . GLY A 1 101 ? -11.707 -5.441 22.318 1.00 93.06 101 GLY A N 1
ATOM 768 C CA . GLY A 1 101 ? -12.107 -6.824 22.029 1.00 93.06 101 GLY A CA 1
ATOM 769 C C . GLY A 1 101 ? -13.146 -6.960 20.909 1.00 93.06 101 GLY A C 1
ATOM 770 O O . GLY A 1 101 ? -13.327 -8.052 20.382 1.00 93.06 101 GLY A O 1
ATOM 771 N N . GLU A 1 102 ? -13.805 -5.862 20.531 1.00 94.56 102 GLU A N 1
ATOM 772 C CA . GLU A 1 102 ? -14.760 -5.799 19.419 1.00 94.56 102 GLU A CA 1
ATOM 773 C C . GLU A 1 102 ? -14.095 -5.364 18.108 1.00 94.56 102 GLU A C 1
ATOM 775 O O . GLU A 1 102 ? -14.759 -5.335 17.071 1.00 94.56 102 GLU A O 1
ATOM 780 N N . PHE A 1 103 ? -12.811 -4.980 18.137 1.00 95.81 103 PHE A N 1
ATOM 781 C CA . PHE A 1 103 ? -12.143 -4.445 16.959 1.00 95.81 103 PHE A CA 1
ATOM 782 C C . PHE A 1 103 ? -12.055 -5.523 15.861 1.00 95.81 103 PHE A C 1
ATOM 784 O O . PHE A 1 103 ? -11.498 -6.601 16.104 1.00 95.81 103 PHE A O 1
ATOM 791 N N . PRO A 1 104 ? -12.615 -5.277 14.660 1.00 95.81 104 PRO A N 1
ATOM 792 C CA . PRO A 1 104 ? -12.653 -6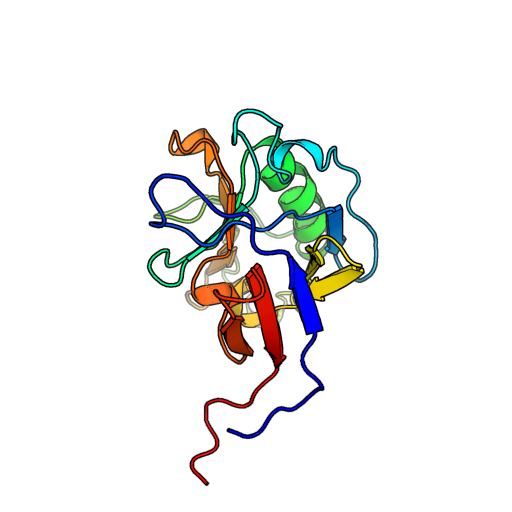.264 13.589 1.00 95.81 104 PRO A CA 1
ATOM 793 C C . PRO A 1 104 ? -11.263 -6.733 13.163 1.00 95.81 104 PRO A C 1
ATOM 795 O O . PRO A 1 104 ? -10.271 -6.008 13.260 1.00 95.81 104 PRO A O 1
ATOM 798 N N . LYS A 1 105 ? -11.199 -7.945 12.601 1.00 95.94 105 LYS A N 1
ATOM 799 C CA . LYS A 1 105 ? -9.984 -8.406 11.923 1.00 95.94 105 LYS A CA 1
ATOM 800 C C . LYS A 1 105 ? -9.662 -7.465 10.767 1.00 95.94 105 LYS A C 1
ATOM 802 O O . LYS A 1 105 ? -10.543 -7.096 9.992 1.00 95.94 105 LYS A O 1
ATOM 807 N N . ALA A 1 106 ? -8.387 -7.123 10.645 1.00 96.19 106 ALA A N 1
ATOM 808 C CA . ALA A 1 106 ? -7.906 -6.269 9.578 1.00 96.19 106 ALA A CA 1
ATOM 809 C C . ALA A 1 106 ? -8.208 -6.876 8.192 1.00 96.19 106 ALA A C 1
ATOM 811 O O . ALA A 1 106 ? -8.001 -8.080 8.000 1.00 96.19 106 ALA A O 1
ATOM 812 N N . PRO A 1 107 ? -8.701 -6.072 7.230 1.00 97.56 107 PRO A N 1
ATOM 813 C CA . PRO A 1 107 ? -9.007 -6.568 5.897 1.00 97.56 107 PRO A CA 1
ATOM 814 C C . PRO A 1 107 ? -7.717 -6.920 5.162 1.00 97.56 107 PRO A C 1
ATOM 816 O O . PRO A 1 107 ? -6.715 -6.230 5.344 1.00 97.56 107 PRO A O 1
ATOM 819 N N . LYS A 1 108 ? -7.734 -7.944 4.303 1.00 98.12 108 LYS A N 1
ATOM 820 C CA . LYS A 1 108 ? -6.580 -8.299 3.460 1.00 98.12 108 LYS A CA 1
ATOM 821 C C . LYS A 1 108 ? -6.298 -7.161 2.477 1.00 98.12 108 LYS A C 1
ATOM 823 O O . LYS A 1 108 ? -7.212 -6.754 1.765 1.00 98.12 108 LYS A O 1
ATOM 828 N N . LEU A 1 109 ? -5.059 -6.683 2.425 1.00 98.62 109 LEU A N 1
ATOM 829 C CA . LEU A 1 109 ? -4.573 -5.694 1.464 1.00 98.62 109 LEU A CA 1
ATOM 830 C C . LEU A 1 109 ? -3.621 -6.376 0.483 1.00 98.62 109 LEU A C 1
ATOM 832 O O . LEU A 1 109 ? -2.753 -7.137 0.902 1.00 98.62 109 LEU A O 1
ATOM 836 N N . GLU A 1 110 ? -3.769 -6.101 -0.809 1.00 98.44 110 GLU A N 1
ATOM 837 C CA . GLU A 1 110 ? -2.881 -6.644 -1.842 1.00 98.44 110 GLU A CA 1
ATOM 838 C C . GLU A 1 110 ? -2.531 -5.566 -2.861 1.00 98.44 110 GLU A C 1
ATOM 840 O O . GLU A 1 110 ? -3.420 -4.892 -3.382 1.00 98.44 110 GLU A O 1
ATOM 845 N N . PHE A 1 111 ? -1.247 -5.442 -3.181 1.00 98.44 111 PHE A N 1
ATOM 846 C CA . PHE A 1 111 ? -0.738 -4.626 -4.275 1.00 98.44 111 PHE A CA 1
ATOM 847 C C . PHE A 1 111 ? -0.416 -5.541 -5.454 1.00 98.44 111 PHE A C 1
ATOM 849 O O . PHE A 1 111 ? 0.265 -6.552 -5.296 1.00 98.44 111 PHE A O 1
ATOM 856 N N . VAL A 1 112 ? -0.912 -5.198 -6.638 1.00 98.38 112 VAL A N 1
ATOM 857 C CA . VAL A 1 112 ? -0.556 -5.873 -7.887 1.00 98.38 112 VAL A CA 1
ATOM 858 C C . VAL A 1 112 ? 0.501 -5.032 -8.572 1.00 98.38 112 VAL A C 1
ATOM 860 O O . VAL A 1 112 ? 0.250 -3.871 -8.897 1.00 98.38 112 VAL A O 1
ATOM 863 N N . PHE A 1 113 ? 1.681 -5.601 -8.760 1.00 97.69 113 PHE A N 1
ATOM 864 C CA . PHE A 1 113 ? 2.753 -4.984 -9.519 1.00 97.69 113 PHE A CA 1
ATOM 865 C C . PHE A 1 113 ? 2.612 -5.275 -11.017 1.00 97.69 113 PHE A C 1
ATOM 867 O O . PHE A 1 113 ? 1.861 -6.158 -11.442 1.00 97.69 113 PHE A O 1
ATOM 874 N N . ALA A 1 114 ? 3.341 -4.524 -11.842 1.00 95.25 114 ALA A N 1
ATOM 875 C CA . ALA A 1 114 ? 3.456 -4.825 -13.265 1.00 95.25 114 ALA A CA 1
ATOM 876 C C . ALA A 1 114 ? 3.966 -6.265 -13.485 1.00 95.25 114 ALA A C 1
ATOM 878 O O . ALA A 1 114 ? 4.884 -6.721 -12.807 1.00 95.25 114 ALA A O 1
ATOM 879 N N . GLY A 1 115 ? 3.370 -6.983 -14.441 1.00 95.00 115 GLY A N 1
ATOM 880 C CA . GLY A 1 115 ? 3.625 -8.419 -14.628 1.00 95.00 115 GLY A CA 1
ATOM 881 C C . GLY A 1 115 ? 2.792 -9.331 -13.718 1.00 95.00 115 GLY A C 1
ATOM 882 O O . GLY A 1 115 ? 3.123 -10.502 -13.576 1.00 95.00 115 GLY A O 1
ATOM 883 N N . ASP A 1 116 ? 1.726 -8.798 -13.111 1.00 96.69 116 ASP A N 1
ATOM 884 C CA . ASP A 1 116 ? 0.718 -9.516 -12.317 1.00 96.69 116 ASP A CA 1
ATOM 885 C C . ASP A 1 116 ? 1.220 -10.151 -11.010 1.00 96.69 116 ASP A C 1
ATOM 887 O O . ASP A 1 116 ? 0.477 -10.883 -10.351 1.00 96.69 116 ASP A O 1
ATOM 891 N N . ALA A 1 117 ? 2.439 -9.819 -10.576 1.00 97.75 117 ALA A N 1
ATOM 892 C CA . ALA A 1 117 ? 2.946 -10.202 -9.265 1.00 97.75 117 ALA A CA 1
ATOM 893 C C . ALA A 1 117 ? 2.129 -9.532 -8.148 1.00 97.75 117 ALA A C 1
ATOM 895 O O . ALA A 1 117 ? 1.940 -8.316 -8.129 1.00 97.75 117 ALA A O 1
ATOM 896 N N . ARG A 1 118 ? 1.635 -10.331 -7.204 1.00 97.69 118 ARG A N 1
ATOM 897 C CA . ARG A 1 118 ? 0.750 -9.918 -6.113 1.00 97.69 118 ARG A CA 1
ATOM 898 C C . ARG A 1 118 ? 1.485 -9.940 -4.789 1.00 97.69 118 ARG A C 1
ATOM 900 O O . ARG A 1 118 ? 1.806 -11.000 -4.259 1.00 97.69 118 ARG A O 1
ATOM 907 N N . PHE A 1 119 ? 1.681 -8.757 -4.231 1.00 98.06 119 PHE A N 1
ATOM 908 C CA . PHE A 1 119 ? 2.233 -8.561 -2.904 1.00 98.06 119 PHE A CA 1
ATOM 909 C C . PHE A 1 119 ? 1.112 -8.368 -1.882 1.00 98.06 119 PHE A C 1
ATOM 911 O O . PHE A 1 119 ? 0.399 -7.364 -1.905 1.00 98.06 119 PHE A O 1
ATOM 918 N N . ALA A 1 120 ? 0.959 -9.340 -0.986 1.00 97.62 120 ALA A N 1
ATOM 919 C CA . ALA A 1 120 ? -0.066 -9.365 0.052 1.00 97.62 120 ALA A CA 1
ATOM 920 C C . ALA A 1 120 ? 0.588 -9.295 1.446 1.00 97.62 120 ALA A C 1
ATOM 922 O O . ALA A 1 120 ? 0.867 -10.341 2.034 1.00 97.62 120 ALA A O 1
ATOM 923 N N . PRO A 1 121 ? 0.879 -8.093 1.978 1.00 96.94 121 PRO A N 1
ATOM 924 C CA . PRO A 1 121 ? 1.487 -7.952 3.298 1.00 96.94 121 PRO A CA 1
ATOM 925 C C . PRO A 1 121 ? 0.583 -8.493 4.413 1.00 96.94 121 PRO A C 1
ATOM 927 O O . PRO A 1 121 ? -0.646 -8.511 4.295 1.00 96.94 121 PRO A O 1
ATOM 930 N N . HIS A 1 122 ? 1.187 -8.883 5.537 1.00 95.25 122 HIS A N 1
ATOM 931 C CA . HIS A 1 122 ? 0.423 -9.328 6.700 1.00 95.25 122 HIS A CA 1
ATOM 932 C C . HIS A 1 122 ? -0.430 -8.183 7.267 1.00 95.25 122 HIS A C 1
ATOM 934 O O . HIS A 1 122 ? 0.057 -7.058 7.370 1.00 95.25 122 HIS A O 1
ATOM 940 N N . PRO A 1 123 ? -1.675 -8.434 7.712 1.00 95.88 123 PRO A N 1
ATOM 941 C CA . PRO A 1 123 ? -2.522 -7.370 8.248 1.00 95.88 123 PRO A CA 1
ATOM 942 C C . PRO A 1 123 ? -1.936 -6.622 9.455 1.00 95.88 123 PRO A C 1
ATOM 944 O O . PRO A 1 123 ? -2.124 -5.415 9.595 1.00 95.88 123 PRO A O 1
ATOM 947 N N . GLU A 1 124 ? -1.148 -7.321 10.271 1.00 94.25 124 GLU A N 1
ATOM 948 C CA . GLU A 1 124 ? -0.392 -6.772 11.408 1.00 94.25 124 GLU A CA 1
ATOM 949 C C . GLU A 1 124 ? 0.662 -5.732 10.991 1.00 94.25 124 GLU A C 1
ATOM 951 O O . GLU A 1 124 ? 1.087 -4.926 11.812 1.00 94.25 124 GLU A O 1
ATOM 956 N N . SER A 1 125 ? 1.062 -5.709 9.716 1.00 95.69 125 SER A N 1
ATOM 957 C CA . SER A 1 125 ? 2.008 -4.735 9.167 1.00 95.69 125 SER A CA 1
ATOM 958 C C . SER A 1 125 ? 1.379 -3.375 8.865 1.00 95.69 125 SER A C 1
ATOM 960 O O . SER A 1 125 ? 2.103 -2.395 8.702 1.00 95.69 125 SER A O 1
ATOM 962 N N . TYR A 1 126 ? 0.050 -3.280 8.750 1.00 96.69 126 TYR A N 1
ATOM 963 C CA . TYR A 1 126 ? -0.626 -2.016 8.422 1.00 96.69 126 TYR A CA 1
ATOM 964 C C . TYR A 1 126 ? -1.814 -1.668 9.304 1.00 96.69 126 TYR A C 1
ATOM 966 O O . TYR A 1 126 ? -2.277 -0.535 9.216 1.00 96.69 126 TYR A O 1
ATOM 974 N N . VAL A 1 127 ? -2.278 -2.567 10.170 1.00 97.44 127 VAL A N 1
ATOM 975 C CA . VAL A 1 127 ? -3.237 -2.265 11.238 1.00 97.44 127 VAL A CA 1
ATOM 976 C C . VAL A 1 127 ? -2.540 -2.497 12.572 1.00 97.44 127 VAL A C 1
ATOM 978 O O . VAL A 1 127 ? -2.398 -3.627 13.031 1.00 97.44 127 VAL A O 1
ATOM 981 N N . LEU A 1 128 ? -2.063 -1.410 13.173 1.00 96.06 128 LEU A N 1
ATOM 982 C CA . LEU A 1 128 ? -1.219 -1.435 14.361 1.00 96.06 128 LEU A CA 1
ATOM 983 C C . LEU A 1 128 ? -2.055 -1.163 15.601 1.00 96.06 128 LEU A C 1
ATOM 985 O O . LEU A 1 128 ? -2.542 -0.048 15.791 1.00 96.06 128 LEU A O 1
ATOM 989 N N . ARG A 1 129 ? -2.186 -2.157 16.478 1.00 95.56 129 ARG A N 1
ATOM 990 C CA . ARG A 1 129 ? -2.708 -1.925 17.824 1.00 95.56 129 ARG A CA 1
ATOM 991 C C . ARG A 1 129 ? -1.651 -1.164 18.623 1.00 95.56 129 ARG A C 1
ATOM 993 O O . ARG A 1 129 ? -0.601 -1.722 18.924 1.00 95.56 129 ARG A O 1
ATOM 1000 N N . ILE A 1 130 ? -1.922 0.103 18.928 1.00 94.81 130 ILE A N 1
ATOM 1001 C CA . ILE A 1 130 ? -0.996 0.955 19.683 1.00 94.81 130 ILE A CA 1
ATOM 1002 C C . ILE A 1 130 ? -1.110 0.631 21.172 1.00 94.81 130 ILE A C 1
ATOM 1004 O O . ILE A 1 130 ? -0.108 0.382 21.835 1.00 94.81 130 ILE A O 1
ATOM 1008 N N . ASP A 1 131 ? -2.345 0.569 21.666 1.00 94.25 131 ASP A N 1
ATOM 1009 C CA . ASP A 1 131 ? -2.691 0.143 23.020 1.00 94.25 131 ASP A CA 1
ATOM 1010 C C . ASP A 1 131 ? -4.140 -0.394 23.050 1.00 94.25 131 ASP A C 1
ATOM 1012 O O . ASP A 1 131 ? -4.652 -0.894 22.046 1.00 94.25 131 ASP A O 1
ATOM 1016 N N . GLU A 1 132 ? -4.806 -0.394 24.205 1.00 94.75 132 GLU A N 1
ATOM 1017 C CA . GLU A 1 132 ? -6.209 -0.827 24.324 1.00 94.75 132 GLU A CA 1
ATOM 1018 C C . GLU A 1 132 ? -7.219 0.234 23.855 1.00 94.75 132 GLU A C 1
ATOM 1020 O O . GLU A 1 132 ? -8.375 -0.069 23.570 1.00 94.75 132 GLU A O 1
ATOM 1025 N N . THR A 1 133 ? -6.796 1.486 23.753 1.00 96.38 133 THR A N 1
ATOM 1026 C CA . THR A 1 133 ? -7.636 2.637 23.409 1.00 96.38 133 THR A CA 1
ATOM 1027 C C . THR A 1 133 ? -7.485 3.072 21.959 1.00 96.38 133 THR A C 1
ATOM 1029 O O . THR A 1 133 ? -8.333 3.815 21.462 1.00 96.38 133 THR A O 1
ATOM 1032 N N . MET A 1 134 ? -6.446 2.600 21.261 1.00 96.81 134 MET A N 1
ATOM 1033 C CA . MET A 1 134 ? -6.145 3.056 19.913 1.00 96.81 134 MET A CA 1
ATOM 1034 C C . MET A 1 134 ? -5.546 1.981 19.002 1.00 96.81 134 MET A C 1
ATOM 1036 O O . MET A 1 134 ? -4.598 1.272 19.348 1.00 96.81 134 MET A O 1
ATOM 1040 N N . THR A 1 135 ? -6.054 1.936 17.771 1.00 97.75 135 THR A N 1
ATOM 1041 C CA . THR A 1 135 ? -5.488 1.160 16.657 1.00 97.75 135 THR A CA 1
ATOM 1042 C C . THR A 1 135 ? -5.288 2.069 15.449 1.00 97.75 135 THR A C 1
ATOM 1044 O O . THR A 1 135 ? -6.189 2.825 15.117 1.00 97.75 135 THR A O 1
ATOM 1047 N N . CYS A 1 136 ? -4.138 2.025 14.777 1.00 97.94 136 CYS A N 1
ATOM 1048 C CA . CYS A 1 136 ? -3.781 2.957 13.702 1.00 97.94 136 CYS A CA 1
ATOM 1049 C C . CYS A 1 136 ? -3.410 2.259 12.394 1.00 97.94 136 CYS A C 1
ATOM 1051 O O . CYS A 1 136 ? -2.865 1.156 12.400 1.00 97.94 136 CYS A O 1
ATOM 1053 N N . LEU A 1 137 ? -3.650 2.928 11.264 1.00 97.94 137 LEU A N 1
ATOM 1054 C CA . LEU A 1 137 ? -3.198 2.458 9.958 1.00 97.94 137 LEU A CA 1
ATOM 1055 C C . LEU A 1 137 ? -1.779 2.947 9.651 1.00 97.94 137 LEU A C 1
ATOM 1057 O O . LEU A 1 137 ? -1.553 4.152 9.580 1.00 97.94 137 LEU A O 1
ATOM 1061 N N . ALA A 1 138 ? -0.842 2.040 9.357 1.00 97.19 138 ALA A N 1
ATOM 1062 C CA . ALA A 1 138 ? 0.528 2.382 8.926 1.00 97.19 138 ALA A CA 1
ATOM 1063 C C . ALA A 1 138 ? 0.622 2.786 7.435 1.00 97.19 138 ALA A C 1
ATOM 1065 O O . ALA A 1 138 ? 1.630 2.549 6.761 1.00 97.19 138 ALA A O 1
ATOM 1066 N N . LEU A 1 139 ? -0.457 3.380 6.922 1.00 97.94 139 LEU A N 1
ATOM 1067 C CA . LEU A 1 139 ? -0.589 3.935 5.581 1.00 97.94 139 LEU A CA 1
ATOM 1068 C C . LEU A 1 139 ? -0.717 5.453 5.712 1.00 97.94 139 LEU A C 1
ATOM 1070 O O . LEU A 1 139 ? -1.600 5.954 6.412 1.00 97.94 139 LEU A O 1
ATOM 1074 N N . ILE A 1 140 ? 0.167 6.182 5.042 1.00 97.31 140 ILE A N 1
ATOM 1075 C CA . ILE A 1 140 ? 0.398 7.610 5.258 1.00 97.31 140 ILE A CA 1
ATOM 1076 C C . ILE A 1 140 ? 0.142 8.372 3.957 1.00 97.31 140 ILE A C 1
ATOM 1078 O O . ILE A 1 140 ? 0.526 7.927 2.876 1.00 97.31 140 ILE A O 1
ATOM 1082 N N . ASN A 1 141 ? -0.492 9.540 4.045 1.00 96.88 141 ASN A N 1
ATOM 1083 C CA . ASN A 1 141 ? -0.718 10.411 2.897 1.00 96.88 141 ASN A CA 1
ATOM 1084 C C . ASN A 1 141 ? 0.584 11.144 2.534 1.00 96.88 141 ASN A C 1
ATOM 1086 O O . ASN A 1 141 ? 0.970 12.125 3.175 1.00 96.88 141 ASN A O 1
ATOM 1090 N N . ALA A 1 142 ? 1.254 10.669 1.484 1.00 95.56 142 ALA A N 1
ATOM 1091 C CA . ALA A 1 142 ? 2.513 11.214 0.984 1.00 95.56 142 ALA A CA 1
ATOM 1092 C C . ALA A 1 142 ? 2.360 12.680 0.549 1.00 95.56 142 ALA A C 1
ATOM 1094 O O . ALA A 1 142 ? 3.192 13.533 0.865 1.00 95.56 142 ALA A O 1
ATOM 1095 N N . THR A 1 143 ? 1.256 13.000 -0.130 1.00 94.06 143 THR A N 1
ATOM 1096 C CA . THR A 1 143 ? 0.989 14.341 -0.663 1.00 94.06 143 THR A CA 1
ATOM 1097 C C . THR A 1 143 ? 0.809 15.369 0.450 1.00 94.06 143 THR A C 1
ATOM 1099 O O . THR A 1 143 ? 1.334 16.479 0.342 1.00 94.06 143 THR A O 1
ATOM 1102 N N . ALA A 1 144 ? 0.157 14.995 1.556 1.00 92.38 144 ALA A N 1
ATOM 1103 C CA . ALA A 1 144 ? 0.054 15.842 2.746 1.00 92.38 144 ALA A CA 1
ATOM 1104 C C . ALA A 1 144 ? 1.433 16.172 3.354 1.00 92.38 144 ALA A C 1
ATOM 1106 O O . ALA A 1 144 ? 1.612 17.240 3.938 1.00 92.38 144 ALA A O 1
ATOM 1107 N N . GLN A 1 145 ? 2.427 15.302 3.151 1.00 90.50 145 GLN A N 1
ATOM 1108 C CA . GLN A 1 145 ? 3.823 15.509 3.554 1.00 90.50 145 GLN A CA 1
ATOM 1109 C C . GLN A 1 145 ? 4.703 16.122 2.452 1.00 90.50 145 GLN A C 1
ATOM 1111 O O . GLN A 1 145 ? 5.921 16.189 2.595 1.00 90.50 145 GLN A O 1
ATOM 1116 N N . ARG A 1 146 ? 4.103 16.603 1.353 1.00 91.69 146 ARG A N 1
ATOM 1117 C CA . ARG A 1 146 ? 4.798 17.170 0.179 1.00 91.69 146 ARG A CA 1
ATOM 1118 C C . ARG A 1 146 ? 5.715 16.173 -0.548 1.00 91.69 146 ARG A C 1
ATOM 1120 O O . ARG A 1 146 ? 6.595 16.587 -1.303 1.00 91.69 146 ARG A O 1
ATOM 1127 N N . ILE A 1 147 ? 5.474 14.875 -0.373 1.00 89.56 147 ILE A N 1
ATOM 1128 C CA . ILE A 1 147 ? 6.119 13.792 -1.121 1.00 89.56 147 ILE A CA 1
ATOM 1129 C C . ILE A 1 147 ? 5.307 13.542 -2.402 1.00 89.56 147 ILE A C 1
ATOM 1131 O O . ILE A 1 147 ? 4.074 13.553 -2.391 1.00 89.56 147 ILE A O 1
ATOM 1135 N N . LYS A 1 148 ? 6.000 13.369 -3.534 1.00 88.00 148 LYS A N 1
ATOM 1136 C CA . LYS A 1 148 ? 5.391 13.308 -4.880 1.00 88.00 148 LYS A CA 1
ATOM 1137 C C . LYS A 1 148 ? 5.205 11.893 -5.435 1.00 88.00 148 LYS A C 1
ATOM 1139 O O . LYS A 1 148 ? 4.654 11.744 -6.518 1.00 88.00 148 LYS A O 1
ATOM 1144 N N . TYR A 1 149 ? 5.688 10.888 -4.723 1.00 90.31 149 TYR A N 1
ATOM 1145 C CA . TYR A 1 149 ? 5.689 9.485 -5.124 1.00 90.31 149 TYR A CA 1
ATOM 1146 C C . TYR A 1 149 ? 5.184 8.619 -3.973 1.00 90.31 149 TYR A C 1
ATOM 1148 O O . TYR A 1 149 ? 5.111 9.078 -2.830 1.00 90.31 149 TYR A O 1
ATOM 1156 N N . SER A 1 150 ? 4.820 7.378 -4.285 1.00 96.06 150 SER A N 1
ATOM 1157 C CA . SER A 1 150 ? 4.464 6.395 -3.262 1.00 96.06 150 SER A CA 1
ATOM 1158 C C . SER A 1 150 ? 5.686 5.584 -2.838 1.00 96.06 150 SER A C 1
ATOM 1160 O O . SER A 1 150 ? 6.645 5.443 -3.594 1.00 96.06 150 SER A O 1
ATOM 1162 N N . THR A 1 151 ? 5.637 5.019 -1.639 1.00 96.44 151 THR A N 1
ATOM 1163 C CA . THR A 1 151 ? 6.698 4.201 -1.061 1.00 96.44 151 THR A CA 1
ATOM 1164 C C . THR A 1 151 ? 6.083 3.046 -0.281 1.00 96.44 151 THR A C 1
ATOM 1166 O O . THR A 1 151 ? 5.369 3.285 0.691 1.00 96.44 151 THR A O 1
ATOM 1169 N N . ILE A 1 152 ? 6.383 1.807 -0.670 1.00 97.56 152 ILE A N 1
ATOM 1170 C CA . ILE A 1 152 ? 6.166 0.603 0.137 1.00 97.56 152 ILE A CA 1
ATOM 1171 C C . ILE A 1 152 ? 7.266 0.562 1.200 1.00 97.56 152 ILE A C 1
ATOM 1173 O O . ILE A 1 152 ? 8.423 0.267 0.898 1.00 97.56 152 ILE A O 1
ATOM 1177 N N . GLY A 1 153 ? 6.902 0.898 2.435 1.00 96.75 153 GLY A N 1
ATOM 1178 C CA . GLY A 1 153 ? 7.835 1.007 3.557 1.00 96.75 153 GLY A CA 1
ATOM 1179 C C . GLY A 1 153 ? 8.096 -0.307 4.288 1.00 96.75 153 GLY A C 1
ATOM 1180 O O . GLY A 1 153 ? 7.433 -1.322 4.056 1.00 96.75 153 GLY A O 1
ATOM 1181 N N . ALA A 1 154 ? 9.034 -0.255 5.230 1.00 96.12 154 ALA A N 1
ATOM 1182 C CA . ALA A 1 154 ? 9.549 -1.380 5.999 1.00 96.12 154 ALA A CA 1
ATOM 1183 C C . ALA A 1 154 ? 8.464 -2.196 6.709 1.00 96.12 154 ALA A C 1
ATOM 1185 O O . ALA A 1 154 ? 8.555 -3.419 6.735 1.00 96.12 154 ALA A O 1
ATOM 1186 N N . MET A 1 155 ? 7.425 -1.552 7.255 1.00 96.12 155 MET A N 1
ATOM 1187 C CA . MET A 1 155 ? 6.345 -2.263 7.949 1.00 96.12 155 MET A CA 1
ATOM 1188 C C . MET A 1 155 ? 5.655 -3.293 7.044 1.00 96.12 155 MET A C 1
ATOM 1190 O O . MET A 1 155 ? 5.499 -4.443 7.453 1.00 96.12 155 MET A O 1
ATOM 1194 N N . LEU A 1 156 ? 5.316 -2.928 5.799 1.00 97.31 156 LEU A N 1
ATOM 1195 C CA . LEU A 1 156 ? 4.711 -3.868 4.845 1.00 97.31 156 LEU A CA 1
ATOM 1196 C C . LEU A 1 156 ? 5.689 -4.962 4.410 1.00 97.31 156 LEU A C 1
ATOM 1198 O O . LEU A 1 156 ? 5.258 -6.069 4.116 1.00 97.31 156 LEU A O 1
ATOM 1202 N N . GLN A 1 157 ? 6.989 -4.666 4.383 1.00 95.56 157 GLN A N 1
ATOM 1203 C CA . GLN A 1 157 ? 8.032 -5.592 3.935 1.00 95.56 157 GLN A CA 1
ATOM 1204 C C . GLN A 1 157 ? 8.356 -6.704 4.949 1.00 95.56 157 GLN A C 1
ATOM 1206 O O . GLN A 1 157 ? 9.093 -7.631 4.612 1.00 95.56 157 GLN A O 1
ATOM 1211 N N . GLN A 1 158 ? 7.846 -6.626 6.183 1.00 93.25 158 GLN A N 1
ATOM 1212 C CA . GLN A 1 158 ? 8.105 -7.621 7.228 1.00 93.25 158 GLN A CA 1
ATOM 1213 C C . GLN A 1 158 ? 7.575 -9.010 6.853 1.00 93.25 158 GLN A C 1
ATOM 1215 O O . GLN A 1 158 ? 6.488 -9.128 6.296 1.00 93.25 158 GLN A O 1
ATOM 1220 N N . ARG A 1 159 ? 8.313 -10.061 7.248 1.00 92.69 159 ARG A N 1
ATOM 1221 C CA . ARG A 1 159 ? 8.013 -11.478 6.938 1.00 92.69 159 ARG A CA 1
ATOM 1222 C C . ARG A 1 159 ? 7.991 -11.786 5.433 1.00 92.69 159 ARG A C 1
ATOM 1224 O O . ARG A 1 159 ? 7.266 -12.662 4.965 1.00 92.69 159 ARG A O 1
ATOM 1231 N N . PHE A 1 160 ? 8.803 -11.051 4.678 1.00 95.00 160 PHE A N 1
ATOM 1232 C CA . PHE A 1 160 ? 9.096 -11.328 3.281 1.00 95.00 160 PHE A CA 1
ATOM 1233 C C . PHE A 1 160 ? 10.607 -11.392 3.064 1.00 95.00 160 PHE A C 1
ATOM 1235 O O . PHE A 1 160 ? 11.370 -10.595 3.616 1.00 95.00 160 PHE A O 1
ATOM 1242 N N . ALA A 1 161 ? 11.027 -12.326 2.219 1.00 94.75 161 ALA A N 1
ATOM 1243 C CA . ALA A 1 161 ? 12.315 -12.267 1.552 1.00 94.75 161 ALA A CA 1
ATOM 1244 C C . ALA A 1 161 ? 12.194 -11.3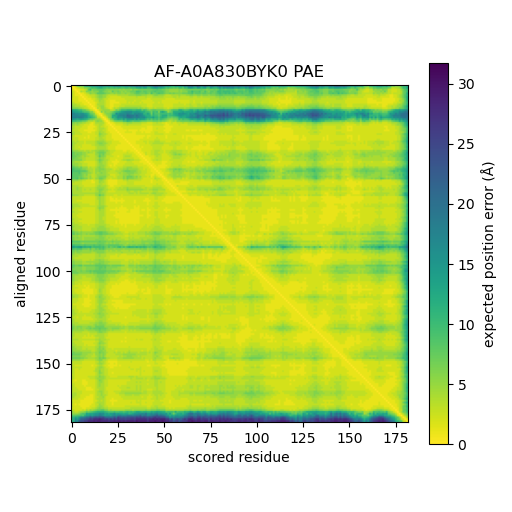50 0.331 1.00 94.75 161 ALA A C 1
ATOM 1246 O O . ALA A 1 161 ? 11.223 -11.458 -0.418 1.00 94.75 161 ALA A O 1
ATOM 1247 N N . TRP A 1 162 ? 13.187 -10.487 0.122 1.00 94.31 162 TRP A N 1
ATOM 1248 C CA . TRP A 1 162 ? 13.263 -9.574 -1.018 1.00 94.31 162 TRP A CA 1
ATOM 1249 C C . TRP A 1 162 ? 14.583 -9.787 -1.758 1.00 94.31 162 TRP A C 1
ATOM 1251 O O . TRP A 1 162 ? 15.645 -9.825 -1.136 1.00 94.31 162 TRP A O 1
ATOM 1261 N N . GLU A 1 163 ? 14.519 -9.911 -3.079 1.00 94.50 163 GLU A N 1
ATOM 1262 C CA . GLU A 1 163 ? 15.671 -10.080 -3.963 1.00 94.50 163 GLU A CA 1
ATOM 1263 C C . GLU A 1 163 ? 15.708 -8.941 -4.983 1.00 94.50 163 GLU A C 1
ATOM 1265 O O . GLU A 1 163 ? 14.736 -8.690 -5.691 1.00 94.50 163 GLU A O 1
ATOM 1270 N N . LEU A 1 164 ? 16.844 -8.254 -5.072 1.00 93.00 164 LEU A N 1
ATOM 1271 C CA . LEU A 1 164 ? 17.089 -7.191 -6.042 1.00 93.00 164 LEU A CA 1
ATOM 1272 C C . LEU A 1 164 ? 18.107 -7.692 -7.069 1.00 93.00 164 LEU A C 1
ATOM 1274 O O . LEU A 1 164 ? 19.313 -7.610 -6.839 1.00 93.00 164 LEU A O 1
ATOM 1278 N N . ASP A 1 165 ? 17.631 -8.197 -8.207 1.00 94.00 165 ASP A N 1
ATOM 1279 C CA . ASP A 1 165 ? 18.498 -8.578 -9.325 1.00 94.00 165 ASP A CA 1
ATOM 1280 C C . ASP A 1 165 ? 18.675 -7.356 -10.239 1.00 94.00 165 ASP A C 1
ATOM 1282 O O . ASP A 1 165 ? 17.865 -7.062 -11.125 1.00 94.00 165 ASP A O 1
ATOM 1286 N N . LEU A 1 166 ? 19.739 -6.597 -9.966 1.00 91.25 166 LEU A N 1
ATOM 1287 C CA . LEU A 1 166 ? 20.063 -5.353 -10.671 1.00 91.25 166 LEU A CA 1
ATOM 1288 C C . LEU A 1 166 ? 20.617 -5.589 -12.081 1.00 91.25 166 LEU A C 1
ATOM 1290 O O . LEU A 1 166 ? 20.604 -4.667 -12.895 1.00 91.25 166 LEU A O 1
ATOM 1294 N N . GLU A 1 167 ? 21.099 -6.796 -12.384 1.00 92.12 167 GLU A N 1
ATOM 1295 C CA . GLU A 1 167 ? 21.550 -7.147 -13.733 1.00 92.12 167 GLU A CA 1
ATOM 1296 C C . GLU A 1 167 ? 20.346 -7.365 -14.650 1.00 92.12 167 GLU A C 1
ATOM 1298 O O .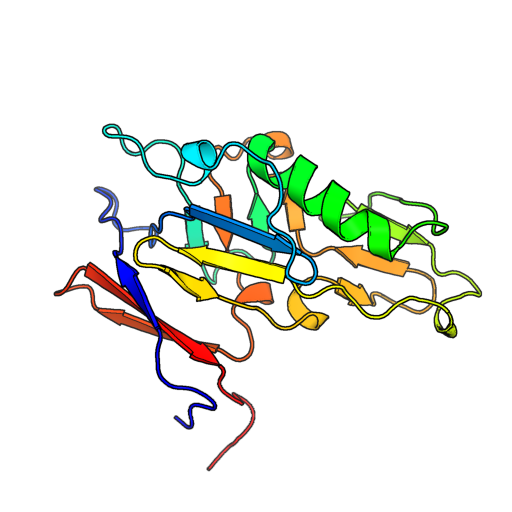 GLU A 1 167 ? 20.311 -6.856 -15.774 1.00 92.12 167 GLU A O 1
ATOM 1303 N N . LYS A 1 168 ? 19.324 -8.067 -14.147 1.00 94.00 168 LYS A N 1
ATOM 1304 C CA . LYS A 1 168 ? 18.077 -8.321 -14.883 1.00 94.00 168 LYS A CA 1
ATOM 1305 C C . LYS A 1 168 ? 17.028 -7.224 -14.716 1.00 94.00 168 LYS A C 1
ATOM 1307 O O . LYS A 1 168 ? 16.026 -7.249 -15.424 1.00 94.00 168 LYS A O 1
ATOM 1312 N N . ASN A 1 169 ? 17.257 -6.257 -13.826 1.00 93.50 169 ASN A N 1
ATOM 1313 C CA . ASN A 1 169 ? 16.290 -5.230 -13.434 1.00 93.50 169 ASN A CA 1
ATOM 1314 C C . ASN A 1 169 ? 14.951 -5.842 -12.990 1.00 93.50 169 ASN A C 1
ATOM 1316 O O . ASN A 1 169 ? 13.890 -5.457 -13.482 1.00 93.50 169 ASN A O 1
ATOM 1320 N N . ILE A 1 170 ? 14.995 -6.791 -12.053 1.00 95.75 170 ILE A N 1
ATOM 1321 C CA . ILE A 1 170 ? 13.797 -7.400 -11.458 1.00 95.75 170 ILE A CA 1
ATOM 1322 C C . ILE A 1 170 ? 13.863 -7.387 -9.930 1.00 95.75 170 ILE A C 1
ATOM 1324 O O . ILE A 1 170 ? 14.935 -7.478 -9.332 1.00 95.75 170 ILE A O 1
ATOM 1328 N N . LEU A 1 171 ? 12.691 -7.276 -9.311 1.00 96.12 171 LEU A N 1
ATOM 1329 C CA . LEU A 1 171 ? 12.478 -7.394 -7.875 1.00 96.12 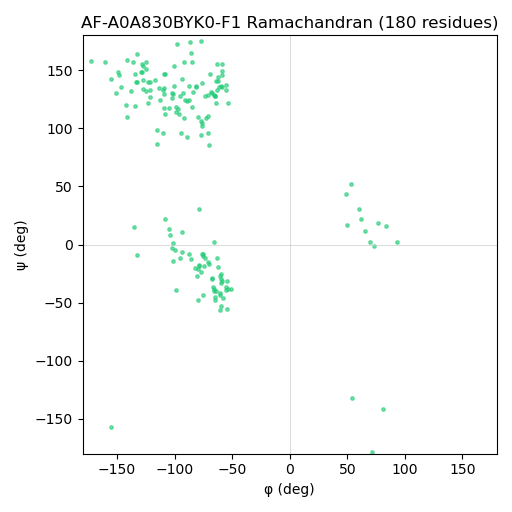171 LEU A CA 1
ATOM 1330 C C . LEU A 1 171 ? 11.738 -8.701 -7.612 1.00 96.12 171 LEU A C 1
ATOM 1332 O O . LEU A 1 171 ? 10.608 -8.859 -8.076 1.00 96.12 171 LEU A O 1
ATOM 1336 N N . GLY A 1 172 ? 12.373 -9.605 -6.876 1.00 97.00 172 GLY A N 1
ATOM 1337 C CA . GLY A 1 172 ? 11.777 -10.824 -6.349 1.00 97.00 172 GLY A CA 1
ATOM 1338 C C . GLY A 1 172 ? 11.252 -10.620 -4.932 1.00 97.00 172 GLY A C 1
ATOM 1339 O O . GLY A 1 172 ? 11.880 -9.927 -4.130 1.00 97.00 172 GLY A O 1
ATOM 1340 N N . PHE A 1 173 ? 10.117 -11.230 -4.602 1.00 96.88 173 PHE A N 1
ATOM 1341 C CA . PHE A 1 173 ? 9.618 -11.285 -3.230 1.00 96.88 173 PHE A CA 1
ATOM 1342 C C . PHE A 1 173 ? 8.831 -12.568 -2.958 1.00 96.88 173 PHE A C 1
ATOM 1344 O O . PHE A 1 173 ? 8.137 -13.086 -3.831 1.00 96.88 173 PHE A O 1
ATOM 1351 N N . ALA A 1 174 ? 8.928 -13.071 -1.731 1.00 96.44 174 ALA A N 1
ATOM 1352 C CA . ALA A 1 174 ? 8.164 -14.216 -1.236 1.00 96.44 174 ALA A CA 1
ATOM 1353 C C . ALA A 1 174 ? 7.915 -14.070 0.262 1.00 96.44 174 ALA A C 1
ATOM 1355 O O . ALA A 1 174 ? 8.765 -13.528 0.972 1.00 96.44 174 ALA A O 1
ATOM 1356 N N . SER A 1 175 ? 6.781 -14.583 0.745 1.00 94.00 175 SER A N 1
ATOM 1357 C CA . SER A 1 175 ? 6.557 -14.697 2.186 1.00 94.00 175 SER A CA 1
ATOM 1358 C C . SER A 1 175 ? 7.605 -15.632 2.801 1.00 94.00 175 SER A C 1
ATOM 1360 O O . SER A 1 175 ? 8.035 -16.612 2.182 1.00 94.00 175 SER A O 1
ATOM 1362 N N . SER A 1 176 ? 8.084 -15.270 3.984 1.00 89.75 176 SER A N 1
ATOM 1363 C CA . SER A 1 176 ? 9.108 -16.012 4.709 1.00 89.75 176 SER A CA 1
ATOM 1364 C C . SER A 1 176 ? 8.934 -15.811 6.207 1.00 89.75 176 SER A C 1
ATOM 1366 O O . SER A 1 176 ? 8.887 -14.676 6.701 1.00 89.75 176 SER A O 1
ATOM 1368 N N . ASN A 1 177 ? 8.929 -16.912 6.951 1.00 81.00 177 ASN A N 1
ATOM 1369 C CA . ASN A 1 177 ? 9.060 -16.881 8.396 1.00 81.00 177 ASN A CA 1
ATOM 1370 C C . ASN A 1 177 ? 10.490 -16.472 8.802 1.00 81.00 177 ASN A C 1
ATOM 1372 O O . ASN A 1 177 ? 11.361 -17.299 9.067 1.00 81.00 177 ASN A O 1
ATOM 1376 N N . CYS A 1 178 ? 10.742 -15.162 8.879 1.00 70.25 178 CYS A N 1
ATOM 1377 C CA . CYS A 1 178 ? 12.042 -14.596 9.264 1.00 70.25 178 CYS A CA 1
ATOM 1378 C C . CYS A 1 178 ? 12.454 -14.886 10.727 1.00 70.25 178 CYS A C 1
ATOM 1380 O O . CYS A 1 178 ? 13.492 -14.391 11.166 1.00 70.25 178 CYS A O 1
ATOM 1382 N N . ALA A 1 179 ? 11.645 -15.633 11.489 1.00 69.31 179 ALA A N 1
ATOM 1383 C CA . ALA A 1 179 ? 11.944 -16.071 12.851 1.00 69.31 179 ALA A CA 1
ATOM 1384 C C . ALA A 1 179 ? 12.552 -17.484 12.920 1.00 69.31 179 ALA A C 1
ATOM 1386 O O . ALA A 1 179 ? 13.064 -17.859 13.975 1.00 69.31 179 ALA A O 1
ATOM 1387 N N . ASP A 1 180 ? 12.533 -18.250 11.824 1.00 55.53 180 ASP A N 1
ATOM 1388 C CA . ASP A 1 180 ? 13.121 -19.588 11.803 1.00 55.53 180 ASP A CA 1
ATOM 1389 C C . ASP A 1 180 ? 14.648 -19.492 11.705 1.00 55.53 180 ASP A C 1
ATOM 1391 O O . ASP A 1 180 ? 15.246 -19.394 10.629 1.00 55.53 180 ASP A O 1
ATOM 1395 N N . THR A 1 181 ? 15.298 -19.526 12.867 1.00 49.06 181 THR A N 1
ATOM 1396 C CA . THR A 1 181 ? 16.700 -19.925 12.972 1.00 49.06 181 THR A CA 1
ATOM 1397 C C . THR A 1 181 ? 16.763 -21.429 12.724 1.00 49.06 181 THR A C 1
ATOM 1399 O O . THR A 1 181 ? 16.493 -22.217 13.632 1.00 49.06 181 THR A O 1
ATOM 1402 N N . ALA A 1 182 ? 17.045 -21.820 11.483 1.00 46.88 182 ALA A N 1
ATOM 1403 C CA . ALA A 1 182 ? 17.516 -23.172 11.192 1.00 46.88 182 ALA A CA 1
ATOM 1404 C C . ALA A 1 182 ? 18.832 -23.458 11.934 1.00 46.88 182 ALA A C 1
ATOM 1406 O O . ALA A 1 182 ? 19.651 -22.514 12.055 1.00 46.88 182 ALA A O 1
#

Organism: NCBI:txid374723

Nearest PDB structures (foldseek):
  3vlb-assembly1_A  TM=8.119E-01  e=6.975E-14  Daucus carota
  3vlb-assembly2_C  TM=7.972E-01  e=1.563E-13  Daucus carota
  3vla-assembly1_A  TM=7.898E-01  e=2.414E-13  Daucus carota
  4pph-assembly1_E  TM=8.201E-01  e=5.695E-11  Lupinus angustifolius
  3aup-assembly1_C  TM=7.785E-01  e=9.358E-11  Glycine max

Mean predicted aligned error: 4.12 Å

Solvent-accessible surface area (backbone atoms only — not comparable to full-atom values): 9874 Å² total; per-residue (Å²): 136,72,62,77,45,78,72,38,51,29,59,40,48,88,47,98,81,65,82,57,49,27,36,35,39,71,44,43,28,48,68,86,40,73,57,84,65,71,42,65,62,28,25,59,48,101,85,67,49,40,8,27,28,58,37,77,86,37,63,48,25,28,24,29,55,71,54,32,53,48,52,50,54,60,54,46,64,71,51,65,93,46,56,75,47,66,57,91,88,30,64,42,26,32,55,22,65,97,39,50,93,70,58,67,80,67,64,52,46,32,40,25,28,46,83,74,25,73,50,64,45,56,46,74,37,39,48,38,74,76,59,64,44,33,34,32,34,42,54,26,55,16,43,86,71,75,37,80,36,22,31,52,8,31,38,49,51,55,55,44,48,76,43,80,42,74,88,78,35,32,37,36,37,22,46,17,68,84,79,70,81,126

Foldseek 3Di:
DDFPDDKDKFFFDDDPVNPWTWFQFPFKDWLNHTQDFDSVQQGQDPVRFHHETEDQVFLFWEAAPRPLVSVVVSQCVQVPPFDWDADDQFPTKGFQVVNLVVGGDGTWMWTQTPVRGIQTFDSCLAFPDPDNGMTTGSYGHCVVVVHRYIYDYNSRCPQKDWDQPPVRRMIIIGGHPPVDPD

Sequence (182 aa):
MHLDEPMQYTGLIPRVDKQYYGVNITGVYVNGTRVDMDTKALEFDSKGNGGAFVDSGAWGTYLVDAAYRPIISAINVTFAGFETISTGPFNVCYNTTGRAGEFPKAPKLEFVFAGDARFAPHPESYVLRIDETMTCLALINATAQRIKYSTIGAMLQQRFAWELDLEKNILGFASSNCADTA

Secondary structure (DSSP, 8-state):
---SSPPEEEE-B--TT--SEEE-EEEEEETTEEP-S-GGGGSB-TTS-B-EEEETT-SSEEE-HHHHHHHHHHHHGGGTTSPEEEETTEEEEEE-TTTGGGPPPPPPEEEEETTS-EE---GGGTEEE-SSSEEEESEEETGGGT--SEEEEHHHHTTEEEEEETTTTEEEEEE--TT---

Radius of gyration: 16.52 Å; Cα contacts (8 Å, |Δi|>4): 405; chains: 1; bounding box: 40×40×46 Å

InterPro domains:
  IPR021109 Aspartic peptidase domain superfamily [G3DSA:2.40.70.10] (2-182)
  IPR021109 Aspartic peptidase domain superfamily [SSF50630] (5-179)
  IPR032799 Xylanase inhibitor, C-terminal [PF14541] (21-174)
  IPR033121 Peptidase family A1 domain [PS51767] (1-174)
  IPR051708 Plant Aspartic Proteinase A1 [PTHR47967] (9-179)

pLDDT: mean 92.65, std 8.8, range [46.88, 98.69]